Protein AF-S5SV07-F1 (afdb_monomer)

Solvent-accessible surface area (backbone atoms only — not comparable to full-atom values): 17316 Å² total; per-residue (Å²): 136,90,88,87,80,86,90,76,84,82,80,82,84,84,76,78,73,68,65,62,58,54,53,52,55,53,53,50,53,55,51,51,54,53,51,52,53,52,53,57,56,61,70,66,72,77,79,85,86,83,84,86,77,83,87,83,88,83,89,83,90,78,91,81,84,83,83,83,83,83,86,88,84,88,86,91,85,89,88,81,95,72,82,77,77,80,81,76,79,80,76,82,69,70,68,72,65,90,56,60,40,42,81,42,68,47,54,63,48,45,96,87,71,41,68,32,92,82,35,43,78,80,45,82,68,49,82,39,74,33,46,32,38,54,10,60,22,20,78,35,67,63,30,20,24,40,45,57,63,74,67,34,26,49,38,22,44,54,39,85,90,80,57,39,28,45,28,34,64,47,93,89,48,59,42,29,33,37,32,33,66,62,52,60,71,56,87,56,69,49,52,84,84,49,47,58,41,24,36,32,31,38,77,67,49,51,26,37,45,66,56,52,77,90,73,57,37,36,68,83,61,42,38,75,47,23,46,44,51,103,78,59,54,43,24,34,36,26,50,87,93,50,72,57,60,47,65,90,51,68,55,24,33,33,27,37,33,75,54,41,88,47,53,90,69,77,81,58,43,81,42,49,32,41,34,38,32,26,34,22,83,73,134

Organism: NCBI:txid1224163

pLDDT: mean 76.54, std 20.84, range [34.53, 98.38]

Radius of gyration: 34.58 Å; Cα contacts (8 Å, |Δi|>4): 478; chains: 1; bounding box: 143×69×83 Å

Mean predicted aligned error: 17.42 Å

Sequence (283 aa):
MSPDQSRTSPPASARNRTGLLWSIAAVLAVLIVGLVIAIIALQTSGNSDVTQADDLTETHVAEETVVVTDTTAADPTEPGESTPPAATTSTTQGETRDDATEVRRISPVTDDWLPRDGWTVTNTTEMMQGDCYPSPVALDDGIYRCGPSAMSANACFHNPDSGVFYCPFNPFTPEFRAYYFAGEITHTPVIDDPMPWGLELDDARQCTARQGGAWGWRADDYVGAYSCGGGSDEVILALPGEPVVDDSDDKWAVLMGEMGQGEDFPAPQPVGVAVAYYAGWQD

Secondary structure (DSSP, 8-state):
-------PPPPP---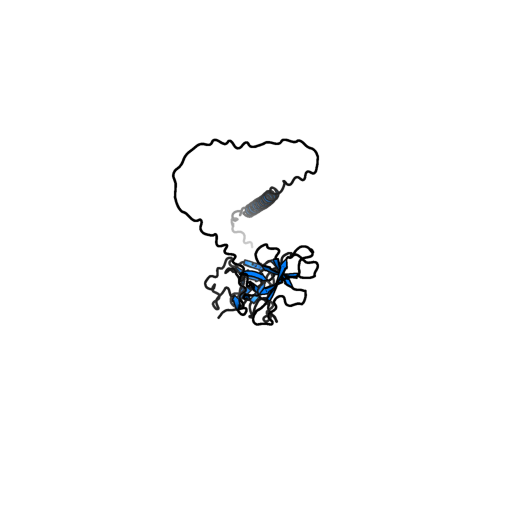-SHHHHHHHHHHHHHHHHHHHHHHHHHHHTT------------------------------------PPPP------------SPPEEEEE-SB-TTSPBPTT-EEEEEEEEEE--EEE-TTBSSTTEEEESSGGG----EEE-TTT--EEEES-TTS-EEEEEEEES-B------SSPPPSEEEETT--EEEE--SS---B-TT--EEEEEESTT-SEEEEE-TTS-SEE-SSSS-EEEEEE-BBS---PPPEEEEEEEEEEE----

Nearest PDB structures (foldseek):
  5zcj-assembly1_A  TM=3.169E-01  e=5.406E+00  Homo sapiens

Foldseek 3Di:
DDDDDDDDDDDDDPPDPPVVVVVVVVVVVVVVVVVVVVVVVVVVVPDDDDDDDDDDDDDDDDDDDDDDDDDDDDDDDDDDDDDDPPPPPPPPPQDQDPAFAAEAADDQAAPVRHGDPPADAPEEEDEAEWEWDAQLQAPFFQFTQIDDLQVQQSTWRADPVVQWTWGDNARPHRYTYIYHYPYHHPRDTHDPPRAFQWFQFSSRFIWGFDGDDDFAAEQVQWDFGIDGDDDFQKGFTDHVPDDQWQPVDSWIWTFIDGGHHHDHTPGTDITTTRYGYGHYHDD

Structure (mmCIF, N/CA/C/O backbone):
data_AF-S5SV07-F1
#
_entry.id   AF-S5SV07-F1
#
loop_
_atom_site.group_PDB
_atom_site.id
_atom_site.type_symbol
_atom_site.label_atom_id
_atom_site.label_alt_id
_atom_site.label_comp_id
_atom_site.label_asym_id
_atom_site.label_entity_id
_atom_site.label_seq_id
_atom_site.pdbx_PDB_ins_code
_atom_site.Cartn_x
_atom_site.Cartn_y
_atom_site.Cartn_z
_atom_site.occupancy
_atom_site.B_iso_or_equiv
_atom_site.auth_seq_id
_atom_site.auth_comp_id
_atom_site.auth_asym_id
_atom_site.auth_atom_id
_atom_site.pdbx_PDB_model_num
ATOM 1 N N . MET A 1 1 ? 76.167 20.575 -60.944 1.00 40.50 1 MET A N 1
ATOM 2 C CA . MET A 1 1 ? 75.763 21.841 -60.300 1.00 40.50 1 MET A CA 1
ATOM 3 C C . MET A 1 1 ? 74.374 22.201 -60.803 1.00 40.50 1 MET A C 1
ATOM 5 O O . MET A 1 1 ? 74.200 22.253 -62.010 1.00 40.50 1 MET A O 1
ATOM 9 N N . SER A 1 2 ? 73.442 22.378 -59.863 1.00 46.69 2 SER A N 1
ATOM 10 C CA . SER A 1 2 ? 72.061 22.881 -59.997 1.00 46.69 2 SER A CA 1
ATOM 11 C C . SER A 1 2 ? 71.027 22.062 -60.792 1.00 46.69 2 SER A C 1
ATOM 13 O O . SER A 1 2 ? 71.006 22.118 -62.019 1.00 46.69 2 SER A O 1
ATOM 15 N N . PRO A 1 3 ? 70.103 21.378 -60.089 1.00 56.25 3 PRO A N 1
ATOM 16 C CA . PRO A 1 3 ? 68.775 21.015 -60.580 1.00 56.25 3 PRO A CA 1
ATOM 17 C C . PRO A 1 3 ? 67.726 22.036 -60.087 1.00 56.25 3 PRO A C 1
ATOM 19 O O . PRO A 1 3 ? 67.744 22.372 -58.910 1.00 56.25 3 PRO A O 1
ATOM 22 N N . ASP A 1 4 ? 66.841 22.543 -60.955 1.00 42.66 4 ASP A N 1
ATOM 23 C CA . ASP A 1 4 ? 65.619 23.290 -60.567 1.00 42.66 4 ASP A CA 1
ATOM 24 C C . ASP A 1 4 ? 64.844 23.757 -61.816 1.00 42.66 4 ASP A C 1
ATOM 26 O O . ASP A 1 4 ? 65.474 24.107 -62.808 1.00 42.66 4 ASP A O 1
ATOM 30 N N . GLN A 1 5 ? 63.516 23.848 -61.925 1.00 50.62 5 GLN A N 1
ATOM 31 C CA . GLN A 1 5 ? 62.344 23.497 -61.114 1.00 50.62 5 GLN A CA 1
ATOM 32 C C . GLN A 1 5 ? 61.258 23.098 -62.131 1.00 50.62 5 GLN A C 1
ATOM 34 O O . GLN A 1 5 ? 61.013 23.812 -63.110 1.00 50.62 5 GLN A O 1
ATOM 39 N N . SER A 1 6 ? 60.549 22.006 -61.875 1.00 49.91 6 SER A N 1
ATOM 40 C CA . SER A 1 6 ? 59.254 21.689 -62.478 1.00 49.91 6 SER A CA 1
ATOM 41 C C . SER A 1 6 ? 58.190 22.697 -62.026 1.00 49.91 6 SER A C 1
ATOM 43 O O . SER A 1 6 ? 58.003 22.913 -60.831 1.00 49.91 6 SER A O 1
ATOM 45 N N . ARG A 1 7 ? 57.464 23.300 -62.977 1.00 50.56 7 ARG A N 1
ATOM 46 C CA . ARG A 1 7 ? 56.287 24.139 -62.699 1.00 50.56 7 ARG A CA 1
ATOM 47 C C . ARG A 1 7 ? 55.119 23.268 -62.237 1.00 50.56 7 ARG A C 1
ATOM 49 O O . ARG A 1 7 ? 54.523 22.563 -63.048 1.00 50.56 7 ARG A O 1
ATOM 56 N N . THR A 1 8 ? 54.763 23.379 -60.965 1.00 52.25 8 THR A N 1
ATOM 57 C CA . THR A 1 8 ? 53.522 22.838 -60.400 1.00 52.25 8 THR A CA 1
ATOM 58 C C . THR A 1 8 ? 52.520 23.983 -60.247 1.00 52.25 8 THR A C 1
ATOM 60 O O . THR A 1 8 ? 52.817 24.989 -59.604 1.00 52.25 8 THR A O 1
ATOM 63 N N . SER A 1 9 ? 51.342 23.857 -60.858 1.00 54.03 9 SER A N 1
ATOM 64 C CA . SER A 1 9 ? 50.226 24.790 -60.657 1.00 54.03 9 SER A CA 1
ATOM 65 C C . SER A 1 9 ? 49.674 24.690 -59.225 1.00 54.03 9 SER A C 1
ATOM 67 O O . SER A 1 9 ? 49.623 23.585 -58.682 1.00 54.03 9 SER A O 1
ATOM 69 N N . PRO A 1 10 ? 49.218 25.799 -58.611 1.00 55.94 10 PRO A N 1
ATOM 70 C CA . PRO A 1 10 ? 48.585 25.769 -57.296 1.00 55.94 10 PRO A CA 1
ATOM 71 C C . PRO A 1 10 ? 47.141 25.231 -57.365 1.00 55.94 10 PRO A C 1
ATOM 73 O O . PRO A 1 10 ? 46.452 25.447 -58.368 1.00 55.94 10 PRO A O 1
ATOM 76 N N . PRO A 1 11 ? 46.649 24.562 -56.305 1.00 52.69 11 PRO A N 1
ATOM 77 C CA . PRO A 1 11 ? 45.268 24.107 -56.224 1.00 52.69 11 PRO A CA 1
ATOM 78 C C . PRO A 1 11 ? 44.301 25.262 -55.932 1.00 52.69 11 PRO A C 1
ATOM 80 O O . PRO A 1 11 ? 44.646 26.276 -55.321 1.00 52.69 11 PRO A O 1
ATOM 83 N N . ALA A 1 12 ? 43.061 25.075 -56.383 1.00 52.59 12 ALA A N 1
ATOM 84 C CA . ALA A 1 12 ? 41.956 26.003 -56.217 1.00 52.59 12 ALA A CA 1
ATOM 85 C C . ALA A 1 12 ? 41.672 26.324 -54.739 1.00 52.59 12 ALA A C 1
ATOM 87 O O . ALA A 1 12 ? 41.600 25.449 -53.878 1.00 52.59 12 ALA A O 1
ATOM 88 N N . SER A 1 13 ? 41.468 27.616 -54.488 1.00 51.34 13 SER A N 1
ATOM 89 C CA . SER A 1 13 ? 41.023 28.215 -53.232 1.00 51.34 13 SER A CA 1
ATOM 90 C C . SER A 1 13 ? 39.762 27.530 -52.681 1.00 51.34 13 SER A C 1
ATOM 92 O O . SER A 1 13 ? 38.669 27.671 -53.230 1.00 51.34 13 SER A O 1
ATOM 94 N N . ALA A 1 14 ? 39.906 26.822 -51.558 1.00 52.53 14 ALA A N 1
ATOM 95 C CA . ALA A 1 14 ? 38.794 26.390 -50.721 1.00 52.53 14 ALA A CA 1
ATOM 96 C C . ALA A 1 14 ? 38.233 27.607 -49.964 1.00 52.53 14 ALA A C 1
ATOM 98 O O . ALA A 1 14 ? 38.727 27.991 -48.904 1.00 52.53 14 ALA A O 1
ATOM 99 N N . ARG A 1 15 ? 37.208 28.255 -50.528 1.00 52.62 15 ARG A N 1
ATOM 100 C CA . ARG A 1 15 ? 36.446 29.307 -49.839 1.00 52.62 15 ARG A CA 1
ATOM 101 C C . ARG A 1 15 ? 35.550 28.701 -48.752 1.00 52.62 15 ARG A C 1
ATOM 103 O O . ARG A 1 15 ? 34.623 27.957 -49.053 1.00 52.62 15 ARG A O 1
ATOM 110 N N . ASN A 1 16 ? 35.850 29.068 -47.504 1.00 56.25 16 ASN A N 1
ATOM 111 C CA . ASN A 1 16 ? 34.962 29.252 -46.347 1.00 56.25 16 ASN A CA 1
ATOM 112 C C . ASN A 1 16 ? 33.598 28.530 -46.366 1.00 56.25 16 ASN A C 1
ATOM 114 O O . ASN A 1 16 ? 32.585 29.109 -46.750 1.00 56.25 16 ASN A O 1
ATOM 118 N N . ARG A 1 17 ? 33.548 27.312 -45.807 1.00 54.44 17 ARG A N 1
ATOM 119 C CA . ARG A 1 17 ? 32.302 26.674 -45.320 1.00 54.44 17 ARG A CA 1
ATOM 120 C C . ARG A 1 17 ? 32.045 26.888 -43.821 1.00 54.44 17 ARG A C 1
ATOM 122 O O . ARG A 1 17 ? 30.972 26.561 -43.331 1.00 54.44 17 ARG A O 1
ATOM 129 N N . THR A 1 18 ? 32.995 27.470 -43.094 1.00 50.91 18 THR A N 1
ATOM 130 C CA . THR A 1 18 ? 32.917 27.685 -41.639 1.00 50.91 18 THR A CA 1
ATOM 131 C C . THR A 1 18 ? 32.031 28.866 -41.236 1.00 50.91 18 THR A C 1
ATOM 133 O O . THR A 1 18 ? 31.456 28.834 -40.156 1.00 50.91 18 THR A O 1
ATOM 136 N N . GLY A 1 19 ? 31.843 29.872 -42.097 1.00 49.06 19 GLY A N 1
ATOM 137 C CA . GLY A 1 19 ? 30.999 31.035 -41.781 1.00 49.06 19 GLY A CA 1
ATOM 138 C C . GLY A 1 19 ? 29.493 30.742 -41.769 1.00 49.06 19 GLY A C 1
ATOM 139 O O . GLY A 1 19 ? 28.770 31.298 -40.953 1.00 49.06 19 GLY A O 1
ATOM 140 N N . LEU A 1 20 ? 29.020 29.833 -42.629 1.00 52.94 20 LEU A N 1
ATOM 141 C CA . LEU A 1 20 ? 27.587 29.553 -42.787 1.00 52.94 20 LEU A CA 1
ATOM 142 C C . LEU A 1 20 ? 27.003 28.763 -41.601 1.00 52.94 20 LEU A C 1
ATOM 144 O O . LEU A 1 20 ? 25.862 28.987 -41.211 1.00 52.94 20 LEU A O 1
ATOM 148 N N . LEU A 1 21 ? 27.797 27.873 -40.996 1.00 55.47 21 LEU A N 1
ATOM 149 C CA . LEU A 1 21 ? 27.367 27.057 -39.855 1.00 55.47 21 LEU A CA 1
ATOM 150 C C . LEU A 1 21 ? 27.231 27.881 -38.564 1.00 55.47 21 LEU A C 1
ATOM 152 O O . LEU A 1 21 ? 26.303 27.653 -37.792 1.00 55.47 21 LEU A O 1
ATOM 156 N N . TRP A 1 22 ? 28.085 28.890 -38.368 1.00 53.44 22 TRP A N 1
ATOM 157 C CA . TRP A 1 22 ? 27.967 29.814 -37.234 1.00 53.44 22 TRP A CA 1
ATOM 158 C C . TRP A 1 22 ? 26.731 30.715 -37.337 1.00 53.44 22 TRP A C 1
ATOM 160 O O . TRP A 1 22 ? 26.075 30.974 -36.330 1.00 53.44 22 TRP A O 1
ATOM 170 N N . SER A 1 23 ? 26.360 31.143 -38.547 1.00 58.91 23 SER A N 1
ATOM 171 C CA . SER A 1 23 ? 25.148 31.944 -38.755 1.00 58.91 23 SER A CA 1
ATOM 172 C C . SER A 1 23 ? 23.865 31.157 -38.468 1.00 58.91 23 SER A C 1
ATOM 174 O O . SER A 1 23 ? 22.942 31.705 -37.875 1.00 58.91 23 SER A O 1
ATOM 176 N N . ILE A 1 24 ? 23.812 29.867 -38.823 1.00 67.56 24 ILE A N 1
ATOM 177 C CA . ILE A 1 24 ? 22.646 29.009 -38.545 1.00 67.56 24 ILE A CA 1
ATOM 178 C C . ILE A 1 24 ? 22.505 28.749 -37.037 1.00 67.56 24 ILE A C 1
ATOM 180 O O . ILE A 1 24 ? 21.401 28.847 -36.502 1.00 67.56 24 ILE A O 1
ATOM 184 N N . ALA A 1 25 ? 23.614 28.491 -36.336 1.00 68.50 25 ALA A N 1
ATOM 185 C CA . ALA A 1 25 ? 23.604 28.293 -34.886 1.00 68.50 25 ALA A CA 1
ATOM 186 C C . ALA A 1 25 ? 23.139 29.551 -34.124 1.00 68.50 25 ALA A C 1
ATOM 188 O O . ALA A 1 25 ? 22.347 29.446 -33.188 1.00 68.50 25 ALA A O 1
ATOM 189 N N . ALA A 1 26 ? 23.565 30.743 -34.556 1.00 71.88 26 ALA A N 1
ATOM 190 C CA . ALA A 1 26 ? 23.141 32.002 -33.944 1.00 71.88 26 ALA A CA 1
ATOM 191 C C . ALA A 1 26 ? 21.640 32.284 -34.150 1.00 71.88 26 ALA A C 1
ATOM 193 O O . ALA A 1 26 ? 20.962 32.714 -33.219 1.00 71.88 26 ALA A O 1
ATOM 194 N N . VAL A 1 27 ? 21.099 31.998 -35.341 1.00 76.44 27 VAL A N 1
ATOM 195 C CA . VAL A 1 27 ? 19.663 32.174 -35.627 1.00 76.44 27 VAL A CA 1
ATOM 196 C C . VAL A 1 27 ? 18.808 31.193 -34.819 1.00 76.44 27 VAL A C 1
ATOM 198 O O . VAL A 1 27 ? 17.789 31.595 -34.259 1.00 76.44 27 VAL A O 1
ATOM 201 N N . LEU A 1 28 ? 19.237 29.932 -34.689 1.00 77.69 28 LEU A N 1
ATOM 202 C CA . LEU A 1 28 ? 18.541 28.938 -33.864 1.00 77.69 28 LEU A CA 1
ATOM 203 C C . LEU A 1 28 ? 18.529 29.320 -32.379 1.00 77.69 28 LEU A C 1
ATOM 205 O O . LEU A 1 28 ? 17.488 29.208 -31.739 1.00 77.69 28 LEU A O 1
ATOM 209 N N . ALA A 1 29 ? 19.640 29.831 -31.840 1.00 80.69 29 ALA A N 1
ATOM 210 C CA . ALA A 1 29 ? 19.696 30.273 -30.447 1.00 80.69 29 ALA A CA 1
ATOM 211 C C . ALA A 1 29 ? 18.716 31.428 -30.161 1.00 80.69 29 ALA A C 1
ATOM 213 O O . ALA A 1 29 ? 18.009 31.399 -29.156 1.00 80.69 29 ALA A O 1
ATOM 214 N N . VAL A 1 30 ? 18.612 32.411 -31.065 1.00 83.19 30 VAL A N 1
ATOM 215 C CA . VAL A 1 30 ? 17.668 33.535 -30.918 1.00 83.19 30 VAL A CA 1
ATOM 216 C C . VAL A 1 30 ? 16.212 33.066 -31.015 1.00 83.19 30 VAL A C 1
ATOM 218 O O . VAL A 1 30 ? 15.373 33.530 -30.243 1.00 83.19 30 VAL A O 1
ATOM 221 N N . LEU A 1 31 ? 15.907 32.117 -31.907 1.00 81.56 31 LEU A N 1
ATOM 222 C CA . LEU A 1 31 ? 14.563 31.540 -32.023 1.00 81.56 31 LEU A CA 1
ATOM 223 C C . LEU A 1 31 ? 14.159 30.754 -30.770 1.00 81.56 31 LEU A C 1
ATOM 225 O O . LEU A 1 31 ? 13.030 30.900 -30.309 1.00 81.56 31 LEU A O 1
ATOM 229 N N . ILE A 1 32 ? 15.074 29.972 -30.190 1.00 83.38 32 ILE A N 1
ATOM 230 C CA . ILE A 1 32 ? 14.814 29.213 -28.958 1.00 83.38 32 ILE A CA 1
ATOM 231 C C . ILE A 1 32 ? 14.561 30.166 -27.784 1.00 83.38 32 ILE A C 1
ATOM 233 O O . ILE A 1 32 ? 13.583 29.994 -27.062 1.00 83.38 32 ILE A O 1
ATOM 237 N N . VAL A 1 33 ? 15.381 31.211 -27.623 1.00 82.88 33 VAL A N 1
ATOM 238 C CA . VAL A 1 33 ? 15.180 32.215 -26.563 1.00 82.88 33 VAL A CA 1
ATOM 239 C C . VAL A 1 33 ? 13.848 32.952 -26.743 1.00 82.88 33 VAL A C 1
ATOM 241 O O . VAL A 1 33 ? 13.116 33.132 -25.772 1.00 82.88 33 VAL A O 1
ATOM 244 N N . GLY A 1 34 ? 13.483 33.318 -27.976 1.00 80.62 34 GLY A N 1
ATOM 245 C CA . GLY A 1 34 ? 12.185 33.933 -28.268 1.00 80.62 34 GLY A CA 1
ATOM 246 C C . GLY A 1 34 ? 10.997 33.022 -27.937 1.00 80.62 34 GLY A C 1
ATOM 247 O O . GLY A 1 34 ? 10.012 33.486 -27.363 1.00 80.62 34 GLY A O 1
ATOM 248 N N . LEU A 1 35 ? 11.104 31.723 -28.236 1.00 82.25 35 LEU A N 1
ATOM 249 C CA . LEU A 1 35 ? 10.061 30.739 -27.939 1.00 82.25 35 LEU A CA 1
ATOM 250 C C . LEU A 1 35 ? 9.876 30.546 -26.425 1.00 82.25 35 LEU A C 1
ATOM 252 O O . LEU A 1 35 ? 8.747 30.518 -25.942 1.00 82.25 35 LEU A O 1
ATOM 256 N N . VAL A 1 36 ? 10.975 30.474 -25.668 1.00 82.19 36 VAL A N 1
ATOM 257 C CA . VAL A 1 36 ? 10.937 30.348 -24.201 1.00 82.19 36 VAL A CA 1
ATOM 258 C C . VAL A 1 36 ? 10.289 31.580 -23.561 1.00 82.19 36 VAL A C 1
ATOM 260 O O . VAL A 1 36 ? 9.436 31.432 -22.689 1.00 82.19 36 VAL A O 1
ATOM 263 N N . ILE A 1 37 ? 10.617 32.791 -24.027 1.00 74.88 37 ILE A N 1
ATOM 264 C CA . ILE A 1 37 ? 10.001 34.033 -23.523 1.00 74.88 37 ILE A CA 1
ATOM 265 C C . ILE A 1 37 ? 8.492 34.064 -23.818 1.00 74.88 37 ILE A C 1
ATOM 267 O O . ILE A 1 37 ? 7.710 34.452 -22.951 1.00 74.88 37 ILE A O 1
ATOM 271 N N . ALA A 1 38 ? 8.064 33.618 -25.004 1.00 73.06 38 ALA A N 1
ATOM 272 C CA . ALA A 1 38 ? 6.645 33.558 -25.357 1.00 73.06 38 ALA A CA 1
ATOM 273 C C . ALA A 1 38 ? 5.861 32.554 -24.490 1.00 73.06 38 ALA A C 1
ATOM 275 O O . ALA A 1 38 ? 4.748 32.857 -24.063 1.00 73.06 38 ALA A O 1
ATOM 276 N N . ILE A 1 39 ? 6.446 31.390 -24.181 1.00 73.81 39 ILE A N 1
ATOM 277 C CA . ILE A 1 39 ? 5.825 30.385 -23.301 1.00 73.81 39 ILE A CA 1
ATOM 278 C C . ILE A 1 39 ? 5.671 30.927 -21.872 1.00 73.81 39 ILE A C 1
ATOM 280 O O . ILE A 1 39 ? 4.611 30.762 -21.271 1.00 73.81 39 ILE A O 1
ATOM 284 N N . ILE A 1 40 ? 6.680 31.631 -21.348 1.00 71.19 40 ILE A N 1
ATOM 285 C CA . ILE A 1 40 ? 6.604 32.252 -20.015 1.00 71.19 40 ILE A CA 1
ATOM 286 C C . ILE A 1 40 ? 5.507 33.330 -19.974 1.00 71.19 40 ILE A C 1
ATOM 288 O O . ILE A 1 40 ? 4.748 33.388 -19.010 1.00 71.19 40 ILE A O 1
ATOM 292 N N . ALA A 1 41 ? 5.368 34.145 -21.026 1.00 67.25 41 ALA A N 1
ATOM 293 C CA . ALA A 1 41 ? 4.321 35.168 -21.105 1.00 67.25 41 ALA A CA 1
ATOM 294 C C . ALA A 1 41 ? 2.897 34.581 -21.210 1.00 67.25 41 ALA A C 1
ATOM 296 O O . ALA A 1 41 ? 1.942 35.181 -20.720 1.00 67.25 41 ALA A O 1
ATOM 297 N N . LEU A 1 42 ? 2.741 33.398 -21.813 1.00 65.31 42 LEU A N 1
ATOM 298 C CA . LEU A 1 42 ? 1.454 32.699 -21.876 1.00 65.31 42 LEU A CA 1
ATOM 299 C C . LEU A 1 42 ? 1.015 32.178 -20.499 1.00 65.31 42 LEU A C 1
ATOM 301 O O . LEU A 1 42 ? -0.171 32.241 -20.186 1.00 65.31 42 LEU A O 1
ATOM 305 N N . GLN A 1 43 ? 1.949 31.737 -19.649 1.00 64.50 43 GLN A N 1
ATOM 306 C CA . GLN A 1 43 ? 1.622 31.226 -18.311 1.00 64.50 43 GLN A CA 1
ATOM 307 C C . GLN A 1 43 ? 1.306 32.319 -17.278 1.00 64.50 43 GLN A C 1
ATOM 309 O O . GLN A 1 43 ? 0.633 32.041 -16.290 1.00 64.50 43 GLN A O 1
ATOM 314 N N . THR A 1 44 ? 1.730 33.566 -17.499 1.00 53.31 44 THR A N 1
ATOM 315 C CA . THR A 1 44 ? 1.491 34.678 -16.558 1.00 53.31 44 THR A CA 1
ATOM 316 C C . THR A 1 44 ? 0.211 35.471 -16.826 1.00 53.31 44 THR A C 1
ATOM 318 O O . THR A 1 44 ? -0.198 36.260 -15.980 1.00 53.31 44 THR A O 1
ATOM 321 N N . SER A 1 45 ? -0.463 35.249 -17.960 1.00 55.09 45 SER A N 1
ATOM 322 C CA . SER A 1 45 ? -1.695 35.974 -18.325 1.00 55.09 45 SER A CA 1
ATOM 323 C C . SER A 1 45 ? -2.994 35.379 -17.756 1.00 55.09 45 SER A C 1
ATOM 325 O O . SER A 1 45 ? -4.060 35.960 -17.936 1.00 55.09 45 SER A O 1
ATOM 327 N N . GLY A 1 46 ? -2.923 34.240 -17.057 1.00 48.91 46 GLY A N 1
ATOM 328 C CA . GLY A 1 46 ? -4.102 33.493 -16.607 1.00 48.91 46 GLY A CA 1
ATOM 329 C C . GLY A 1 46 ? -4.595 33.766 -15.183 1.00 48.91 46 GLY A C 1
ATOM 330 O O . GLY A 1 46 ? -5.563 33.132 -14.784 1.00 48.91 46 GLY A O 1
ATOM 331 N N . ASN A 1 47 ? -3.960 34.644 -14.394 1.00 51.53 47 ASN A N 1
ATOM 332 C CA . ASN A 1 47 ? -4.313 34.764 -12.973 1.00 51.53 47 ASN A CA 1
ATOM 333 C C . ASN A 1 47 ? -4.245 36.200 -12.436 1.00 51.53 47 ASN A C 1
ATOM 335 O O . ASN A 1 47 ? -3.373 36.555 -11.643 1.00 51.53 47 ASN A O 1
ATOM 339 N N . SER A 1 48 ? -5.170 37.050 -12.875 1.00 46.38 48 SER A N 1
ATOM 340 C CA . SER A 1 48 ? -5.442 38.340 -12.233 1.00 46.38 48 SER A CA 1
ATOM 341 C C . SER A 1 48 ? -6.904 38.720 -12.437 1.00 46.38 48 SER A C 1
ATOM 343 O O . SER A 1 48 ? -7.215 39.430 -13.379 1.00 46.38 48 SER A O 1
ATOM 345 N N . ASP A 1 49 ? -7.785 38.219 -11.572 1.00 43.38 49 ASP A N 1
ATOM 346 C CA . ASP A 1 49 ? -8.972 38.962 -11.128 1.00 43.38 49 ASP A CA 1
ATOM 347 C C . ASP A 1 49 ? -9.572 38.290 -9.883 1.00 43.38 49 ASP A C 1
ATOM 349 O O . ASP A 1 49 ? -10.516 37.509 -9.940 1.00 43.38 49 ASP A O 1
ATOM 353 N N . VAL A 1 50 ? -8.988 38.597 -8.724 1.00 41.38 50 VAL A N 1
ATOM 354 C CA . VAL A 1 50 ? -9.725 38.615 -7.455 1.00 41.38 50 VAL A CA 1
ATOM 355 C C . VAL A 1 50 ? -9.430 39.969 -6.831 1.00 41.38 50 VAL A C 1
ATOM 357 O O . VAL A 1 50 ? -8.443 40.159 -6.123 1.00 41.38 50 VAL A O 1
ATOM 360 N N . THR A 1 51 ? -10.253 40.951 -7.183 1.00 37.66 51 THR A N 1
ATOM 361 C CA . THR A 1 51 ? -10.286 42.240 -6.503 1.00 37.66 51 THR A CA 1
ATOM 362 C C . THR A 1 51 ? -11.063 42.069 -5.204 1.00 37.66 51 THR A C 1
ATOM 364 O O . THR A 1 51 ? -12.267 41.831 -5.191 1.00 37.66 51 THR A O 1
ATOM 367 N N . GLN A 1 52 ? -10.329 42.184 -4.105 1.00 45.00 52 GLN A N 1
ATOM 368 C CA . GLN A 1 52 ? -10.842 42.494 -2.782 1.00 45.00 52 GLN A CA 1
ATOM 369 C C . GLN A 1 52 ? -11.395 43.927 -2.798 1.00 45.00 52 GLN A C 1
ATOM 371 O O . GLN A 1 52 ? -10.681 44.860 -3.168 1.00 45.00 52 GLN A O 1
ATOM 376 N N . ALA A 1 53 ? -12.650 44.097 -2.390 1.00 41.28 53 ALA A N 1
ATOM 377 C CA . ALA A 1 53 ? -13.199 45.381 -1.980 1.00 41.28 53 ALA A CA 1
ATOM 378 C C . ALA A 1 53 ? -14.072 45.158 -0.741 1.00 41.28 53 ALA A C 1
ATOM 380 O O . ALA A 1 53 ? -15.136 44.544 -0.810 1.00 41.28 53 ALA A O 1
ATOM 381 N N . ASP A 1 54 ? -13.546 45.630 0.384 1.00 44.84 54 ASP A N 1
ATOM 382 C CA . ASP A 1 54 ? -14.258 45.873 1.629 1.00 44.84 54 ASP A CA 1
ATOM 383 C C . ASP A 1 54 ? -15.299 46.998 1.468 1.00 44.84 54 ASP A C 1
ATOM 385 O O . ASP A 1 54 ? -15.057 47.984 0.774 1.00 44.84 54 ASP A O 1
ATOM 389 N N . ASP A 1 55 ? -16.399 46.827 2.208 1.00 36.84 55 ASP A N 1
ATOM 390 C CA . ASP A 1 55 ? -17.122 47.843 2.991 1.00 36.84 55 ASP A CA 1
ATOM 391 C C . ASP A 1 55 ? -17.871 48.994 2.272 1.00 36.84 55 ASP A C 1
ATOM 393 O O . ASP A 1 55 ? -17.274 49.880 1.663 1.00 36.84 55 ASP A O 1
ATOM 397 N N . LEU A 1 56 ? -19.211 49.022 2.420 1.00 42.81 56 LEU A N 1
ATOM 398 C CA . LEU A 1 56 ? -19.958 50.048 3.185 1.00 42.81 56 LEU A CA 1
ATOM 399 C C . LEU A 1 56 ? -21.485 50.056 2.891 1.00 42.81 56 LEU A C 1
ATOM 401 O O . LEU A 1 56 ? -21.926 50.303 1.775 1.00 42.81 56 LEU A O 1
ATOM 405 N N . THR A 1 57 ? -22.262 49.879 3.971 1.00 36.94 57 THR A N 1
ATOM 406 C CA . THR A 1 57 ? -23.541 50.535 4.370 1.00 36.94 57 THR A CA 1
ATOM 407 C C . THR A 1 57 ? -24.785 50.691 3.460 1.00 36.94 57 THR A C 1
ATOM 409 O O . THR A 1 57 ? -24.757 51.275 2.386 1.00 36.94 57 THR A O 1
ATOM 412 N N . GLU A 1 58 ? -25.917 50.374 4.113 1.00 36.91 58 GLU A N 1
ATOM 413 C CA . GLU A 1 58 ? -27.259 51.003 4.090 1.00 36.91 58 GLU A CA 1
ATOM 414 C C . GLU A 1 58 ? -28.271 50.735 2.952 1.00 36.91 58 GLU A C 1
ATOM 416 O O . GLU A 1 58 ? -28.257 51.334 1.885 1.00 36.91 58 GLU A O 1
ATOM 421 N N . THR A 1 59 ? -29.260 49.907 3.326 1.00 43.91 59 THR A N 1
ATOM 422 C CA . THR A 1 59 ? -30.721 50.134 3.279 1.00 43.91 59 THR A CA 1
ATOM 423 C C . THR A 1 59 ? -31.345 50.658 1.979 1.00 43.91 59 THR A C 1
ATOM 425 O O . THR A 1 59 ? -31.195 51.829 1.660 1.00 43.91 59 THR A O 1
ATOM 428 N N . HIS A 1 60 ? -32.225 49.861 1.354 1.00 41.66 60 HIS A N 1
ATOM 429 C CA . HIS A 1 60 ? -33.626 50.241 1.089 1.00 41.66 60 HIS A CA 1
ATOM 430 C C . HIS A 1 60 ? -34.499 49.009 0.791 1.00 41.66 60 HIS A C 1
ATOM 432 O O . HIS A 1 60 ? -34.118 48.088 0.076 1.00 41.66 60 HIS A O 1
ATOM 438 N N . VAL A 1 61 ? -35.683 49.037 1.397 1.00 44.50 61 VAL A N 1
ATOM 439 C CA . VAL A 1 61 ? -36.813 48.112 1.279 1.00 44.50 61 VAL A CA 1
ATOM 440 C C . VAL A 1 61 ? -37.369 48.099 -0.149 1.00 44.50 61 VAL A C 1
ATOM 442 O O . VAL A 1 61 ? -37.599 49.168 -0.707 1.00 44.50 61 VAL A O 1
ATOM 445 N N . ALA A 1 62 ? -37.694 46.916 -0.676 1.00 39.53 62 ALA A N 1
ATOM 446 C CA . ALA A 1 62 ? -38.820 46.730 -1.591 1.00 39.53 62 ALA A CA 1
ATOM 447 C C . ALA A 1 62 ? -39.293 45.268 -1.557 1.00 39.53 62 ALA A C 1
ATOM 449 O O . ALA A 1 62 ? -38.633 44.348 -2.030 1.00 39.53 62 ALA A O 1
ATOM 450 N N . GLU A 1 63 ? -40.447 45.099 -0.928 1.00 48.31 63 GLU A N 1
ATOM 451 C CA . GLU A 1 63 ? -41.352 43.965 -1.011 1.00 48.31 63 GLU A CA 1
ATOM 452 C C . GLU A 1 63 ? -41.883 43.866 -2.452 1.00 48.31 63 GLU A C 1
ATOM 454 O O . GLU A 1 63 ? -42.431 44.846 -2.957 1.00 48.31 63 GLU A O 1
ATOM 459 N N . GLU A 1 64 ? -41.750 42.716 -3.122 1.00 42.84 64 GLU A N 1
ATOM 460 C CA . GLU A 1 64 ? -42.556 42.437 -4.314 1.00 42.84 64 GLU A CA 1
ATOM 461 C C . GLU A 1 64 ? -43.184 41.044 -4.233 1.00 42.84 64 GLU A C 1
ATOM 463 O O . GLU A 1 64 ? -42.546 39.991 -4.259 1.00 42.84 64 GLU A O 1
ATOM 468 N N . THR A 1 65 ? -44.493 41.113 -4.061 1.00 39.88 65 THR A N 1
ATOM 469 C CA . THR A 1 65 ? -45.504 40.075 -4.016 1.00 39.88 65 THR A CA 1
ATOM 470 C C . THR A 1 65 ? -45.691 39.497 -5.418 1.00 39.88 65 THR A C 1
ATOM 472 O O . THR A 1 65 ? -46.115 40.211 -6.323 1.00 39.88 65 THR A O 1
ATOM 475 N N . VAL A 1 66 ? -45.463 38.194 -5.613 1.00 39.16 66 VAL A N 1
ATOM 476 C CA . VAL A 1 66 ? -45.931 37.517 -6.834 1.00 39.16 66 VAL A CA 1
ATOM 477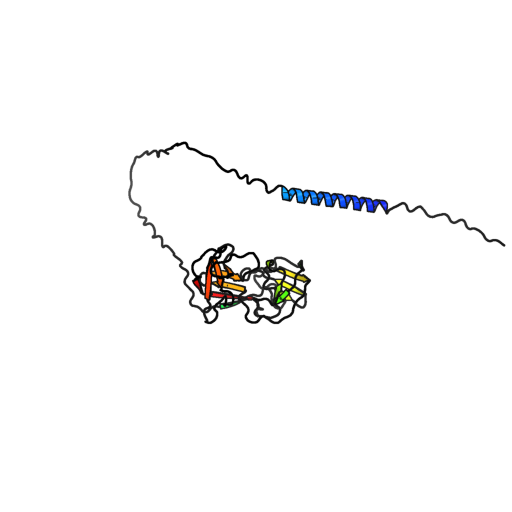 C C . VAL A 1 66 ? -47.315 36.934 -6.579 1.00 39.16 66 VAL A C 1
ATOM 479 O O . VAL A 1 66 ? -47.505 35.966 -5.844 1.00 39.16 66 VAL A O 1
ATOM 482 N N . VAL A 1 67 ? -48.283 37.598 -7.201 1.00 35.41 67 VAL A N 1
ATOM 483 C CA . VAL A 1 67 ? -49.706 37.277 -7.262 1.00 35.41 67 VAL A CA 1
ATOM 484 C C . VAL A 1 67 ? -49.908 35.966 -8.030 1.00 35.41 67 VAL A C 1
ATOM 486 O O . VAL A 1 67 ? -49.680 35.904 -9.237 1.00 35.41 67 VAL A O 1
ATOM 489 N N . VAL A 1 68 ? -50.386 34.926 -7.343 1.00 39.91 68 VAL A N 1
ATOM 490 C CA . VAL A 1 68 ? -50.968 33.737 -7.981 1.00 39.91 68 VAL A CA 1
ATOM 491 C C . VAL A 1 68 ? -52.375 34.109 -8.439 1.00 39.91 68 VAL A C 1
ATOM 493 O O . VAL A 1 68 ? -53.236 34.440 -7.626 1.00 39.91 68 VAL A O 1
ATOM 496 N N . THR A 1 69 ? -52.600 34.104 -9.751 1.00 40.00 69 THR A N 1
ATOM 497 C CA . THR A 1 69 ? -53.930 34.285 -10.339 1.00 40.00 69 THR A CA 1
ATOM 498 C C . THR A 1 69 ? -54.648 32.944 -10.384 1.00 40.00 69 THR A C 1
ATOM 500 O O . THR A 1 69 ? -54.227 32.009 -11.058 1.00 40.00 69 THR A O 1
ATOM 503 N N . ASP A 1 70 ? -55.742 32.876 -9.636 1.00 42.53 70 ASP A N 1
ATOM 504 C CA . ASP A 1 70 ? -56.727 31.805 -9.657 1.00 42.53 70 ASP A CA 1
ATOM 505 C C . ASP A 1 70 ? -57.724 32.061 -10.804 1.00 42.53 70 ASP A C 1
ATOM 507 O O . ASP A 1 70 ? -58.199 33.184 -11.000 1.00 42.53 70 ASP A O 1
ATOM 511 N N . THR A 1 71 ? -58.056 31.033 -11.582 1.00 38.38 71 THR A N 1
ATOM 512 C CA . THR A 1 71 ? -59.298 30.986 -12.365 1.00 38.38 71 THR A CA 1
ATOM 513 C C . THR A 1 71 ? -59.793 29.547 -12.386 1.00 38.38 71 THR A C 1
ATOM 515 O O . THR A 1 71 ? -59.284 28.680 -13.093 1.00 38.38 71 THR A O 1
ATOM 518 N N . THR A 1 72 ? -60.811 29.344 -11.560 1.00 45.59 72 THR A N 1
ATOM 519 C CA . THR A 1 72 ? -61.619 28.143 -11.367 1.00 45.59 72 THR A CA 1
ATOM 520 C C . THR A 1 72 ? -62.775 28.067 -12.376 1.00 45.59 72 THR A C 1
ATOM 522 O O . THR A 1 72 ? -63.383 29.096 -12.672 1.00 45.59 72 THR A O 1
ATOM 525 N N . ALA A 1 73 ? -63.109 26.840 -12.819 1.00 39.88 73 ALA A N 1
ATOM 526 C CA . ALA A 1 73 ? -64.454 26.208 -12.875 1.00 39.88 73 ALA A CA 1
ATOM 527 C C . ALA A 1 73 ? -64.544 25.234 -14.078 1.00 39.88 73 ALA A C 1
ATOM 529 O O . ALA A 1 73 ? -64.445 25.677 -15.217 1.00 39.88 73 ALA A O 1
ATOM 530 N N . ALA A 1 74 ? -64.577 23.903 -13.898 1.00 39.75 74 ALA A N 1
ATOM 531 C CA . ALA A 1 74 ? -65.685 23.017 -13.447 1.00 39.75 74 ALA A CA 1
ATOM 532 C C . ALA A 1 74 ? -66.089 22.124 -14.663 1.00 39.75 74 ALA A C 1
ATOM 534 O O . 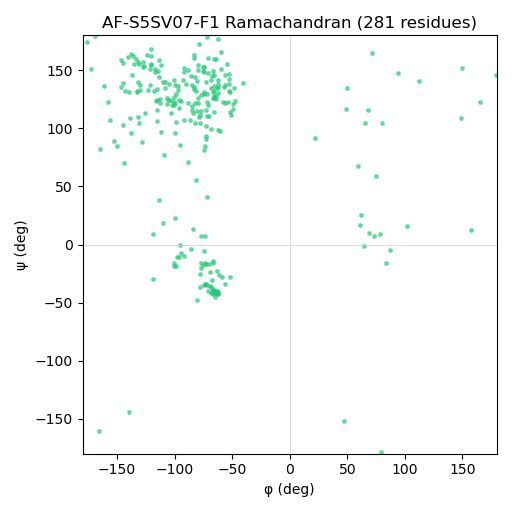ALA A 1 74 ? -66.084 22.628 -15.780 1.00 39.75 74 ALA A O 1
ATOM 535 N N . ASP A 1 75 ? -66.416 20.826 -14.627 1.00 45.78 75 ASP A N 1
ATOM 536 C CA . ASP A 1 75 ? -66.804 19.851 -13.589 1.00 45.78 75 ASP A CA 1
ATOM 537 C C . ASP A 1 75 ? -66.698 18.396 -14.204 1.00 45.78 75 ASP A C 1
ATOM 539 O O . ASP A 1 75 ? -65.998 18.257 -15.211 1.00 45.78 75 ASP A O 1
ATOM 543 N N . PRO A 1 76 ? -67.310 17.289 -13.707 1.00 55.62 76 PRO A N 1
ATOM 544 C CA . PRO A 1 76 ? -66.600 16.114 -13.174 1.00 55.62 76 PRO A CA 1
ATOM 545 C C . PRO A 1 76 ? -66.911 14.776 -13.900 1.00 55.62 76 PRO A C 1
ATOM 547 O O . PRO A 1 76 ? -67.953 14.631 -14.530 1.00 55.62 76 PRO A O 1
ATOM 550 N N . THR A 1 77 ? -66.080 13.732 -13.753 1.00 36.84 77 THR A N 1
ATOM 551 C CA . THR A 1 77 ? -66.511 12.312 -13.873 1.00 36.84 77 THR A CA 1
ATOM 552 C C . THR A 1 77 ? -65.525 11.377 -13.137 1.00 36.84 77 THR A C 1
ATOM 554 O O . THR A 1 77 ? -64.331 11.378 -13.417 1.00 36.84 77 THR A O 1
ATOM 557 N N . GLU A 1 78 ? -66.047 10.609 -12.177 1.00 43.28 78 GLU A N 1
ATOM 558 C CA . GLU A 1 78 ? -65.443 9.523 -11.362 1.00 43.28 78 GLU A CA 1
ATOM 559 C C . GLU A 1 78 ? -65.182 8.223 -12.184 1.00 43.28 78 GLU A C 1
ATOM 561 O O . GLU A 1 78 ? -65.703 8.135 -13.297 1.00 43.28 78 GLU A O 1
ATOM 566 N N . PRO A 1 79 ? -64.618 7.107 -11.653 1.00 45.34 79 PRO A N 1
ATOM 567 C CA . PRO A 1 79 ? -63.476 6.866 -10.754 1.00 45.34 79 PRO A CA 1
ATOM 568 C C . PRO A 1 79 ? -62.368 6.029 -11.450 1.00 45.34 79 PRO A C 1
ATOM 570 O O . PRO A 1 79 ? -62.642 5.153 -12.269 1.00 45.34 79 PRO A O 1
ATOM 573 N N . GLY A 1 80 ? -61.106 6.216 -11.057 1.00 34.53 80 GLY A N 1
ATOM 574 C CA . GLY A 1 80 ? -59.988 5.360 -11.468 1.00 34.53 80 GLY A CA 1
ATOM 575 C C . GLY A 1 80 ? -59.072 5.078 -10.287 1.00 34.53 80 GLY A C 1
ATOM 576 O O . GLY A 1 80 ? -58.224 5.892 -9.941 1.00 34.53 80 GLY A O 1
ATOM 577 N N . GLU A 1 81 ? -59.300 3.938 -9.651 1.00 49.12 81 GLU A N 1
ATOM 578 C CA . GLU A 1 81 ? -58.483 3.332 -8.605 1.00 49.12 81 GLU A CA 1
ATOM 579 C C . GLU A 1 81 ? -57.006 3.277 -9.022 1.00 49.12 81 GLU A C 1
ATOM 581 O O . GLU A 1 81 ? -56.652 2.613 -9.993 1.00 49.12 81 GLU A O 1
ATOM 586 N N . SER A 1 82 ? -56.132 3.981 -8.300 1.00 38.06 82 SER A N 1
ATOM 587 C CA . SER A 1 82 ? -54.694 3.731 -8.374 1.00 38.06 82 SER A CA 1
ATOM 588 C C . SER A 1 82 ? -54.038 4.126 -7.057 1.00 38.06 82 SER A C 1
ATOM 590 O O . SER A 1 82 ? -53.626 5.263 -6.837 1.00 38.06 82 SER A O 1
ATOM 592 N N . THR A 1 83 ? -53.983 3.152 -6.155 1.00 45.62 83 THR A N 1
ATOM 593 C CA . THR A 1 83 ? -53.147 3.145 -4.954 1.00 45.62 83 THR A CA 1
ATOM 594 C C . THR A 1 83 ? -51.712 3.555 -5.314 1.00 45.62 83 THR A C 1
ATOM 596 O O . THR A 1 83 ? -51.100 2.896 -6.158 1.00 45.62 83 THR A O 1
ATOM 599 N N . PRO A 1 84 ? -51.134 4.602 -4.699 1.00 53.44 84 PRO A N 1
ATOM 600 C CA . PRO A 1 84 ? -49.701 4.851 -4.798 1.00 53.44 84 PRO A CA 1
ATOM 601 C C . PRO A 1 84 ? -48.949 3.681 -4.146 1.00 53.44 84 PRO A C 1
ATOM 603 O O . PRO A 1 84 ? -49.273 3.329 -3.007 1.00 53.44 84 PRO A O 1
ATOM 606 N N . PRO A 1 85 ? -47.971 3.047 -4.818 1.00 46.22 85 PRO A N 1
ATOM 607 C CA . PRO A 1 85 ? -47.171 2.021 -4.175 1.00 46.22 85 PRO A CA 1
ATOM 608 C C . PRO A 1 85 ? -46.410 2.665 -3.017 1.00 46.22 85 PRO A C 1
ATOM 610 O O . PRO A 1 85 ? -45.801 3.726 -3.168 1.00 46.22 85 PRO A O 1
ATOM 613 N N . ALA A 1 86 ? -46.492 2.022 -1.853 1.00 45.56 86 ALA A N 1
ATOM 614 C CA . ALA A 1 86 ? -45.706 2.371 -0.687 1.00 45.56 86 ALA A CA 1
ATOM 615 C C . ALA A 1 86 ? -44.240 2.506 -1.108 1.00 45.56 86 ALA A C 1
ATOM 617 O O . ALA A 1 86 ? -43.651 1.570 -1.649 1.00 45.56 86 ALA A O 1
ATOM 618 N N . ALA A 1 87 ? -43.671 3.687 -0.881 1.00 41.34 87 ALA A N 1
ATOM 619 C CA . ALA A 1 87 ? -42.242 3.889 -0.971 1.00 41.34 87 ALA A CA 1
ATOM 620 C C . ALA A 1 87 ? -41.592 2.998 0.094 1.00 41.34 87 ALA A C 1
ATOM 622 O O . ALA A 1 87 ? -41.579 3.327 1.279 1.00 41.34 87 ALA A O 1
ATOM 623 N N . THR A 1 88 ? -41.104 1.832 -0.320 1.00 34.88 88 THR A N 1
ATOM 624 C CA . THR A 1 88 ? -40.134 1.081 0.466 1.00 34.88 88 THR A CA 1
ATOM 625 C C . THR A 1 88 ? -38.853 1.895 0.442 1.00 34.88 88 THR A C 1
ATOM 627 O O . THR A 1 88 ? -38.114 1.903 -0.539 1.00 34.88 88 THR A O 1
ATOM 630 N N . THR A 1 89 ? -38.628 2.636 1.519 1.00 37.34 89 THR A N 1
ATOM 631 C CA . THR A 1 89 ? -37.332 3.210 1.852 1.00 37.34 89 THR A CA 1
ATOM 632 C C . THR A 1 89 ? -36.354 2.050 2.020 1.00 37.34 89 THR A C 1
ATOM 634 O O . THR A 1 89 ? -36.327 1.402 3.064 1.00 37.34 89 THR A O 1
ATOM 637 N N . SER A 1 90 ? -35.584 1.739 0.979 1.00 41.75 90 SER A N 1
ATOM 638 C CA . SER A 1 90 ? -34.415 0.873 1.112 1.00 41.75 90 SER A CA 1
ATOM 639 C C . SER A 1 90 ? -33.320 1.671 1.808 1.00 41.75 90 SER A C 1
ATOM 641 O O . SER A 1 90 ? -32.473 2.289 1.170 1.00 41.75 90 SER A O 1
ATOM 643 N N . THR A 1 91 ? -33.368 1.694 3.136 1.00 39.62 91 THR A N 1
ATOM 644 C CA . THR A 1 91 ? -32.199 2.014 3.948 1.00 39.62 91 THR A CA 1
ATOM 645 C C . THR A 1 91 ? -31.273 0.804 3.863 1.00 39.62 91 THR A C 1
ATOM 647 O O . THR A 1 91 ? -31.405 -0.130 4.648 1.00 39.62 91 THR A O 1
ATOM 650 N N . THR A 1 92 ? -30.359 0.785 2.893 1.00 41.31 92 THR A N 1
ATOM 651 C CA . THR A 1 92 ? -29.199 -0.113 2.956 1.00 41.31 92 THR A CA 1
ATOM 652 C C . THR A 1 92 ? -28.247 0.478 3.988 1.00 41.31 92 THR A C 1
ATOM 654 O O . THR A 1 92 ? -27.343 1.242 3.666 1.00 41.31 92 THR A O 1
ATOM 657 N N . GLN A 1 93 ? -28.529 0.203 5.257 1.00 40.44 93 GLN A N 1
ATOM 658 C CA . GLN A 1 93 ? -27.555 0.340 6.328 1.00 40.44 93 GLN A CA 1
ATOM 659 C C . GLN A 1 93 ? -26.564 -0.811 6.133 1.00 40.44 93 GLN A C 1
ATOM 661 O O . GLN A 1 93 ? -27.000 -1.953 6.012 1.00 40.44 93 GLN A O 1
ATOM 666 N N . GLY A 1 94 ? -25.274 -0.497 5.986 1.00 44.56 94 GLY A N 1
ATOM 667 C CA . GLY A 1 94 ? -24.226 -1.482 5.721 1.00 44.56 94 GLY A CA 1
ATOM 668 C C . GLY A 1 94 ? -24.280 -2.614 6.740 1.00 44.56 94 GLY A C 1
ATOM 669 O O . GLY A 1 94 ? -24.096 -2.387 7.933 1.00 44.56 94 GLY A O 1
ATOM 670 N N . GLU A 1 95 ? -24.599 -3.813 6.266 1.00 48.72 95 GLU A N 1
ATOM 671 C CA . GLU A 1 95 ? -24.535 -5.030 7.063 1.00 48.72 95 GLU A CA 1
ATOM 672 C C . GLU A 1 95 ? -23.048 -5.317 7.288 1.00 48.72 95 GLU A C 1
ATOM 674 O O . GLU A 1 95 ? -22.313 -5.588 6.337 1.00 48.72 95 GLU A O 1
ATOM 679 N N . THR A 1 96 ? -22.585 -5.155 8.528 1.00 56.59 96 THR A N 1
ATOM 680 C CA . THR A 1 96 ? -21.232 -5.541 8.931 1.00 56.59 96 THR A CA 1
ATOM 681 C C . THR A 1 96 ? -21.048 -7.018 8.610 1.00 56.59 96 THR A C 1
ATOM 683 O O . THR A 1 96 ? -21.834 -7.853 9.058 1.00 56.59 96 THR A O 1
ATOM 686 N N . ARG A 1 97 ? -20.049 -7.340 7.785 1.00 64.19 97 ARG A N 1
ATOM 687 C CA . ARG A 1 97 ? -19.736 -8.727 7.446 1.00 64.19 97 ARG A CA 1
ATOM 688 C C . ARG A 1 97 ? -18.953 -9.331 8.606 1.00 64.19 97 ARG A C 1
ATOM 690 O O . ARG A 1 97 ? -17.790 -8.991 8.799 1.00 64.19 97 ARG A O 1
ATOM 697 N N . ASP A 1 98 ? -19.567 -10.252 9.339 1.00 73.44 98 ASP A N 1
ATOM 698 C CA . ASP A 1 98 ? -18.931 -10.959 10.466 1.00 73.44 98 ASP A CA 1
ATOM 699 C C . ASP A 1 98 ? -17.898 -12.021 10.021 1.00 73.44 98 ASP A C 1
ATOM 701 O O . ASP A 1 98 ? -17.383 -12.784 10.838 1.00 73.44 98 ASP A O 1
ATOM 705 N N . ASP A 1 99 ? -17.586 -12.092 8.726 1.00 88.56 99 ASP A N 1
ATOM 706 C CA . ASP A 1 99 ? -16.590 -13.008 8.176 1.00 88.56 99 ASP A CA 1
ATOM 707 C C . ASP A 1 99 ? -15.159 -12.545 8.492 1.00 88.56 99 ASP A C 1
ATOM 709 O O . ASP A 1 99 ? -14.877 -11.343 8.535 1.00 88.56 99 ASP A O 1
ATOM 713 N N . ALA A 1 100 ? -14.247 -13.509 8.655 1.00 96.06 100 ALA A N 1
ATOM 714 C CA . ALA A 1 100 ? -12.816 -13.257 8.820 1.00 96.06 100 ALA A CA 1
ATOM 715 C C . ALA A 1 100 ? -12.262 -12.361 7.698 1.00 96.06 100 ALA A C 1
ATOM 717 O O . ALA A 1 100 ? -12.697 -12.445 6.546 1.00 96.06 100 ALA A O 1
ATOM 718 N N . THR A 1 101 ? -11.280 -11.523 8.029 1.00 98.25 101 THR A N 1
ATOM 719 C CA . THR A 1 101 ? -10.644 -10.626 7.062 1.00 98.25 101 THR A CA 1
ATOM 720 C C . THR A 1 101 ? -9.882 -11.429 6.011 1.00 98.25 101 THR A C 1
ATOM 722 O O . THR A 1 101 ? -9.027 -12.256 6.324 1.00 98.25 101 THR A O 1
ATOM 725 N N . GLU A 1 102 ? -10.171 -11.176 4.735 1.00 97.94 102 GLU A N 1
ATOM 726 C CA . GLU A 1 102 ? -9.462 -11.811 3.627 1.00 97.94 102 GLU A CA 1
ATOM 727 C C . GLU A 1 102 ? -8.139 -11.085 3.349 1.00 97.94 102 GLU A C 1
ATOM 729 O O . GLU A 1 102 ? -8.114 -9.868 3.185 1.00 97.94 102 GLU A O 1
ATOM 734 N N . VAL A 1 103 ? -7.036 -11.822 3.206 1.00 97.44 103 VAL A N 1
ATOM 735 C CA . VAL A 1 103 ? -5.754 -11.256 2.758 1.00 97.44 103 VAL A CA 1
ATOM 736 C C . VAL A 1 103 ? -5.552 -11.548 1.273 1.00 97.44 103 VAL A C 1
ATOM 738 O O . VAL A 1 103 ? -5.503 -12.707 0.860 1.00 97.44 103 VAL A O 1
ATOM 741 N N . ARG A 1 104 ? -5.388 -10.500 0.457 1.00 97.50 104 ARG A N 1
ATOM 742 C CA . ARG A 1 104 ? -5.163 -10.599 -0.993 1.00 97.50 104 ARG A CA 1
ATOM 743 C C . ARG A 1 104 ? -3.795 -10.078 -1.399 1.00 97.50 104 ARG A C 1
ATOM 745 O O . ARG A 1 104 ? -3.398 -8.974 -1.041 1.00 97.50 104 ARG A O 1
ATOM 752 N N . ARG A 1 105 ? -3.106 -10.849 -2.239 1.00 97.06 105 ARG A N 1
ATOM 753 C CA . ARG A 1 105 ? -1.866 -10.429 -2.904 1.00 97.06 105 ARG A CA 1
ATOM 754 C C . ARG A 1 105 ? -2.185 -9.762 -4.228 1.00 97.06 105 ARG A C 1
ATOM 756 O O . ARG A 1 105 ? -3.002 -10.267 -4.993 1.00 97.06 105 ARG A O 1
ATOM 763 N N . ILE A 1 106 ? -1.503 -8.671 -4.533 1.00 96.31 106 ILE A N 1
ATOM 764 C CA . ILE A 1 106 ? -1.601 -7.950 -5.797 1.00 96.31 106 ILE A CA 1
ATOM 765 C C . ILE A 1 106 ? -0.258 -8.027 -6.511 1.00 96.31 106 ILE A C 1
ATOM 767 O O . ILE A 1 106 ? 0.746 -7.586 -5.960 1.00 96.31 106 ILE A O 1
ATOM 771 N N . SER A 1 107 ? -0.269 -8.530 -7.748 1.00 96.00 107 SER A N 1
ATOM 772 C CA . SER A 1 107 ? 0.846 -8.428 -8.689 1.00 96.00 107 SER A CA 1
ATOM 773 C C . SER A 1 107 ? 0.329 -7.964 -10.054 1.00 96.00 107 SER A C 1
ATOM 775 O O . SER A 1 107 ? -0.640 -8.540 -10.553 1.00 96.00 107 SER A O 1
ATOM 777 N N . PRO A 1 108 ? 0.948 -6.952 -10.683 1.00 95.69 108 PRO A N 1
ATOM 778 C CA . PRO A 1 108 ? 0.550 -6.478 -12.006 1.00 95.69 108 PRO A CA 1
ATOM 779 C C . PRO A 1 108 ? 1.024 -7.391 -13.145 1.00 95.69 108 PRO A C 1
ATOM 781 O O . PRO A 1 108 ? 0.558 -7.253 -14.278 1.00 95.69 108 PRO A O 1
ATOM 784 N N . VAL A 1 109 ? 1.982 -8.281 -12.869 1.00 95.56 109 VAL A N 1
ATOM 785 C CA . VAL A 1 109 ? 2.702 -9.058 -13.881 1.00 95.56 109 VAL A CA 1
ATOM 786 C C . VAL A 1 109 ? 2.738 -10.548 -13.548 1.00 95.56 109 VAL A C 1
ATOM 788 O O . VAL A 1 109 ? 2.559 -10.966 -12.402 1.00 95.56 109 VAL A O 1
ATOM 791 N N . THR A 1 110 ? 2.901 -11.367 -14.579 1.00 94.88 110 THR A N 1
ATOM 792 C CA . THR A 1 110 ? 3.184 -12.799 -14.458 1.00 94.88 110 THR A CA 1
ATOM 793 C C . THR A 1 110 ? 4.665 -13.029 -14.145 1.00 94.88 110 THR A C 1
ATOM 795 O O . THR A 1 110 ? 5.478 -12.103 -14.180 1.00 94.88 110 THR A O 1
ATOM 798 N N . ASP A 1 111 ? 5.013 -14.280 -13.866 1.00 92.31 111 ASP A N 1
ATOM 799 C CA . ASP A 1 111 ? 6.390 -14.779 -13.783 1.00 92.31 111 ASP A CA 1
ATOM 800 C C . ASP A 1 111 ? 7.207 -14.520 -15.065 1.00 92.31 111 ASP A C 1
ATOM 802 O O . ASP A 1 111 ? 8.388 -14.190 -14.993 1.00 92.31 111 ASP A O 1
ATOM 806 N N . ASP A 1 112 ? 6.560 -14.565 -16.232 1.00 92.94 112 ASP A N 1
ATOM 807 C CA . ASP A 1 112 ? 7.139 -14.189 -17.532 1.00 92.94 112 ASP A CA 1
ATOM 808 C C . ASP A 1 112 ? 7.236 -12.662 -17.773 1.00 92.94 112 ASP A C 1
ATOM 810 O O . ASP A 1 112 ? 7.568 -12.220 -18.877 1.00 92.94 112 ASP A O 1
ATOM 814 N N . TRP A 1 113 ? 6.942 -11.829 -16.767 1.00 93.69 113 TRP A N 1
ATOM 815 C CA . TRP A 1 113 ? 6.954 -10.358 -16.847 1.00 93.69 113 TRP A CA 1
ATOM 816 C C . TRP A 1 113 ? 5.966 -9.753 -17.851 1.00 93.69 113 TRP A C 1
ATOM 818 O O . TRP A 1 113 ? 6.165 -8.636 -18.340 1.00 93.69 113 TRP A O 1
ATOM 828 N N . LEU A 1 114 ? 4.888 -10.472 -18.154 1.00 93.62 114 LEU A N 1
ATOM 829 C CA . LEU A 1 114 ? 3.780 -9.966 -18.958 1.00 93.62 114 LEU A CA 1
ATOM 830 C C . LEU A 1 114 ? 2.710 -9.360 -18.041 1.00 93.62 114 LEU A C 1
ATOM 832 O O . LEU A 1 114 ? 2.540 -9.851 -16.926 1.00 93.62 114 LEU A O 1
ATOM 836 N N . PRO A 1 115 ? 1.968 -8.321 -18.469 1.00 94.88 115 PRO A N 1
ATOM 837 C CA . PRO A 1 115 ? 0.802 -7.855 -17.721 1.00 94.88 115 PRO A CA 1
ATOM 838 C C . PRO A 1 115 ? -0.160 -9.019 -17.437 1.00 94.88 115 PRO A C 1
ATOM 840 O O . PRO A 1 115 ? -0.484 -9.776 -18.356 1.00 94.88 115 PRO A O 1
ATOM 843 N N . ARG A 1 116 ? -0.623 -9.162 -16.189 1.00 95.19 116 ARG A N 1
ATOM 844 C CA . ARG A 1 116 ? -1.692 -10.118 -15.855 1.00 95.19 116 ARG A CA 1
ATOM 845 C C . ARG A 1 116 ? -3.009 -9.711 -16.512 1.00 95.19 116 ARG A C 1
ATOM 847 O O . ARG A 1 116 ? -3.217 -8.545 -16.845 1.00 95.19 116 ARG A O 1
ATOM 854 N N . ASP A 1 117 ? -3.928 -10.664 -16.644 1.00 94.38 117 ASP A N 1
ATOM 855 C CA . ASP A 1 117 ? -5.270 -10.395 -17.160 1.00 94.38 117 ASP A CA 1
ATOM 856 C C . ASP A 1 117 ? -5.937 -9.233 -16.405 1.00 94.38 117 ASP A C 1
ATOM 858 O O . ASP A 1 117 ? -5.940 -9.173 -15.175 1.00 94.38 117 ASP A O 1
ATOM 862 N N . GLY A 1 118 ? -6.485 -8.284 -17.165 1.00 93.62 118 GLY A N 1
ATOM 863 C CA . GLY A 1 118 ? -7.106 -7.068 -16.636 1.00 93.62 118 GLY A CA 1
ATOM 864 C C . GLY A 1 118 ? -6.135 -5.927 -16.319 1.00 93.62 118 GLY A C 1
ATOM 865 O O . GLY A 1 118 ? -6.590 -4.789 -16.226 1.00 93.62 118 GLY A O 1
ATOM 866 N N . TRP A 1 119 ? -4.825 -6.181 -16.225 1.00 95.88 119 TRP A N 1
ATOM 867 C CA . TRP A 1 119 ? -3.826 -5.142 -15.977 1.00 95.88 119 TRP A CA 1
ATOM 868 C C . TRP A 1 119 ? -3.380 -4.443 -17.254 1.00 95.88 119 TRP A C 1
ATOM 870 O O . TRP A 1 119 ? -3.101 -5.069 -18.276 1.00 95.88 119 TRP A O 1
ATOM 880 N N . THR A 1 120 ? -3.254 -3.119 -17.175 1.00 94.44 120 THR A N 1
ATOM 881 C CA . THR A 1 120 ? -2.791 -2.288 -18.290 1.00 94.44 120 THR A CA 1
ATOM 882 C C . THR A 1 120 ? -1.543 -1.497 -17.914 1.00 94.44 120 THR A C 1
ATOM 884 O O . THR A 1 120 ? -1.462 -0.894 -16.844 1.00 94.44 120 THR A O 1
ATOM 887 N N . VAL A 1 121 ? -0.573 -1.451 -18.831 1.00 91.75 121 VAL A N 1
ATOM 888 C CA . VAL A 1 121 ? 0.577 -0.548 -18.725 1.00 91.75 121 VAL A CA 1
ATOM 889 C C . VAL A 1 121 ? 0.208 0.826 -19.292 1.00 91.75 121 VAL A C 1
ATOM 891 O O . VAL A 1 121 ? -0.147 0.944 -20.462 1.00 91.75 121 VAL A O 1
ATOM 894 N N . THR A 1 122 ? 0.267 1.875 -18.470 1.00 85.06 122 THR A N 1
ATOM 895 C CA . THR A 1 122 ? -0.176 3.233 -18.860 1.00 85.06 122 THR A CA 1
ATOM 896 C C . THR A 1 122 ? 0.963 4.176 -19.234 1.00 85.06 122 THR A C 1
ATOM 898 O O . THR A 1 122 ? 0.734 5.199 -19.876 1.00 85.06 122 THR A O 1
ATOM 901 N N . ASN A 1 123 ? 2.201 3.830 -18.883 1.00 74.94 123 ASN A N 1
ATOM 902 C CA . ASN A 1 123 ? 3.402 4.495 -19.378 1.00 74.94 123 ASN A CA 1
ATOM 903 C C . ASN A 1 123 ? 4.521 3.462 -19.543 1.00 74.94 123 ASN A C 1
ATOM 905 O O . ASN A 1 123 ? 4.695 2.584 -18.691 1.00 74.94 123 ASN A O 1
ATOM 909 N N . THR A 1 124 ? 5.271 3.576 -20.633 1.00 67.38 124 THR A N 1
ATOM 910 C CA . THR A 1 124 ? 6.401 2.708 -20.938 1.00 67.38 124 THR A CA 1
ATOM 911 C C . THR A 1 124 ? 7.691 3.514 -20.938 1.00 67.38 124 THR A C 1
ATOM 913 O O . THR A 1 124 ? 7.924 4.330 -21.830 1.00 67.38 124 THR A O 1
ATOM 916 N N . THR A 1 125 ? 8.564 3.172 -19.993 1.00 66.06 125 THR A N 1
ATOM 917 C CA . THR A 1 125 ? 10.016 3.308 -20.130 1.00 66.06 125 THR A CA 1
ATOM 918 C C . THR A 1 125 ? 10.549 4.736 -20.022 1.00 66.06 125 THR A C 1
ATOM 920 O O . THR A 1 125 ? 11.259 5.235 -20.895 1.00 66.06 125 THR A O 1
ATOM 923 N N . GLU A 1 126 ? 10.281 5.371 -18.884 1.00 74.75 126 GLU A N 1
ATOM 924 C CA . GLU A 1 126 ? 10.988 6.580 -18.460 1.00 74.75 126 GLU A CA 1
ATOM 925 C C . GLU A 1 126 ? 12.109 6.218 -17.475 1.00 74.75 126 GLU A C 1
ATOM 927 O O . GLU A 1 126 ? 11.931 5.389 -16.577 1.00 74.75 126 GLU A O 1
ATOM 932 N N . MET A 1 127 ? 13.282 6.833 -17.653 1.00 83.44 127 MET A N 1
ATOM 933 C CA . MET A 1 127 ? 14.356 6.771 -16.664 1.00 83.44 127 MET A CA 1
ATOM 934 C C . MET A 1 127 ? 14.067 7.792 -15.565 1.00 83.44 127 MET A C 1
ATOM 936 O O . MET A 1 127 ? 14.076 8.998 -15.808 1.00 83.44 127 MET A O 1
ATOM 940 N N . MET A 1 128 ? 13.832 7.300 -14.358 1.00 83.19 128 MET A N 1
ATOM 941 C CA . MET A 1 128 ? 13.577 8.089 -13.166 1.00 83.19 128 MET A CA 1
ATOM 942 C C . MET A 1 128 ? 14.848 8.197 -12.333 1.00 83.19 128 MET A C 1
ATOM 944 O O . MET A 1 128 ? 15.569 7.222 -12.139 1.00 83.19 128 MET A O 1
ATOM 948 N N . GLN A 1 129 ? 15.116 9.391 -11.814 1.00 82.62 129 GLN A N 1
ATOM 949 C CA . GLN A 1 129 ? 16.097 9.556 -10.746 1.00 82.62 129 GLN A CA 1
ATOM 950 C C . GLN A 1 129 ? 15.421 9.254 -9.410 1.00 82.62 129 GLN A C 1
ATOM 952 O O . GLN A 1 129 ? 14.323 9.751 -9.145 1.00 82.62 129 GLN A O 1
ATOM 957 N N . GLY A 1 130 ? 16.080 8.464 -8.572 1.00 81.69 130 GLY A N 1
ATOM 958 C CA . GLY A 1 130 ? 15.592 8.128 -7.241 1.00 81.69 130 GLY A CA 1
ATOM 959 C C . GLY A 1 130 ? 16.045 6.746 -6.809 1.00 81.69 130 GLY A C 1
ATOM 960 O O . GLY A 1 130 ? 16.255 5.866 -7.643 1.00 81.69 130 GLY A O 1
ATOM 961 N N . ASP A 1 131 ? 16.176 6.584 -5.502 1.00 85.44 131 ASP A N 1
ATOM 962 C CA . ASP A 1 131 ? 16.546 5.319 -4.886 1.00 85.44 131 ASP A CA 1
ATOM 963 C C . ASP A 1 131 ? 15.317 4.419 -4.709 1.00 85.44 131 ASP A C 1
ATOM 965 O O . ASP A 1 131 ? 14.163 4.877 -4.723 1.00 85.44 131 ASP A O 1
ATOM 969 N N . CYS A 1 132 ? 15.585 3.128 -4.545 1.00 88.75 132 CYS A N 1
ATOM 970 C CA . CYS A 1 132 ? 14.589 2.113 -4.246 1.00 88.75 132 CYS A CA 1
ATOM 971 C C . CYS A 1 132 ? 14.967 1.389 -2.953 1.00 88.75 132 CYS A C 1
ATOM 973 O O . CYS A 1 132 ? 16.100 0.933 -2.784 1.00 88.75 132 CYS A O 1
ATOM 975 N N . TYR A 1 133 ? 13.987 1.236 -2.070 1.00 89.56 133 TYR A N 1
ATOM 976 C CA . TYR A 1 133 ? 14.112 0.546 -0.786 1.00 89.56 133 TYR A CA 1
ATOM 977 C C . TYR A 1 133 ? 13.072 -0.576 -0.704 1.00 89.56 133 TYR A C 1
ATOM 979 O O . TYR A 1 133 ? 12.115 -0.547 -1.485 1.00 89.56 133 TYR A O 1
ATOM 987 N N . PRO A 1 134 ? 13.202 -1.549 0.217 1.00 91.88 134 PRO A N 1
ATOM 988 C CA . PRO A 1 134 ? 12.157 -2.542 0.443 1.00 91.88 134 PRO A CA 1
ATOM 989 C C . PRO A 1 134 ? 10.785 -1.892 0.593 1.00 91.88 134 PRO A C 1
ATOM 991 O O . PRO A 1 134 ? 10.629 -0.867 1.265 1.00 91.88 134 PRO A O 1
ATOM 994 N N . SER A 1 135 ? 9.796 -2.469 -0.079 1.00 93.25 135 SER A N 1
ATOM 995 C CA . SER A 1 135 ? 8.427 -1.990 0.022 1.00 93.25 135 SER A CA 1
ATOM 996 C C . SER A 1 135 ? 7.881 -2.235 1.435 1.00 93.25 135 SER A C 1
ATOM 998 O O . SER A 1 135 ? 7.969 -3.360 1.924 1.00 93.25 135 SER A O 1
ATOM 1000 N N . PRO A 1 136 ? 7.260 -1.229 2.081 1.00 92.44 136 PRO A N 1
ATOM 1001 C CA . PRO A 1 136 ? 6.622 -1.420 3.379 1.00 92.44 136 PRO A CA 1
ATOM 1002 C C . PRO A 1 136 ? 5.293 -2.187 3.301 1.00 92.44 136 PRO A C 1
ATOM 1004 O O . PRO A 1 136 ? 4.685 -2.463 4.329 1.00 92.44 136 PRO A O 1
ATOM 1007 N N . VAL A 1 137 ? 4.827 -2.483 2.084 1.00 95.12 137 VAL A N 1
ATOM 1008 C CA . VAL A 1 137 ? 3.535 -3.129 1.821 1.00 95.12 137 VAL A CA 1
ATOM 1009 C C . VAL A 1 137 ? 3.682 -4.472 1.106 1.00 95.12 137 VAL A C 1
ATOM 1011 O O . VAL A 1 137 ? 2.699 -5.023 0.606 1.00 95.12 137 VAL A O 1
ATOM 1014 N N . ALA A 1 138 ? 4.915 -4.970 0.990 1.00 95.56 138 ALA A N 1
ATOM 1015 C CA . ALA A 1 138 ? 5.216 -6.217 0.311 1.00 95.56 138 ALA A CA 1
ATOM 1016 C C . ALA A 1 138 ? 5.237 -7.399 1.275 1.00 95.56 138 ALA A C 1
ATOM 1018 O O . ALA A 1 138 ? 5.753 -7.293 2.382 1.00 95.56 138 ALA A O 1
ATOM 1019 N N . LEU A 1 139 ? 4.722 -8.535 0.811 1.00 95.88 139 LEU A N 1
ATOM 1020 C CA . LEU A 1 139 ? 4.844 -9.829 1.483 1.00 95.88 139 LEU A CA 1
ATOM 1021 C C . LEU A 1 139 ? 6.002 -10.676 0.941 1.00 95.88 139 LEU A C 1
ATOM 1023 O O . LEU A 1 139 ? 6.331 -11.694 1.544 1.00 95.88 139 LEU A O 1
ATOM 1027 N N . ASP A 1 140 ? 6.600 -10.275 -0.183 1.00 94.31 140 ASP A N 1
ATOM 1028 C CA . ASP A 1 140 ? 7.663 -11.017 -0.857 1.00 94.31 140 ASP A CA 1
ATOM 1029 C C . ASP A 1 140 ? 8.851 -10.116 -1.213 1.00 94.31 140 ASP A C 1
ATOM 1031 O O . ASP A 1 140 ? 8.716 -8.902 -1.397 1.00 94.31 140 ASP A O 1
ATOM 1035 N N . ASP A 1 141 ? 10.017 -10.741 -1.378 1.00 92.25 141 ASP A N 1
ATOM 1036 C CA . ASP A 1 141 ? 11.232 -10.086 -1.859 1.00 92.25 141 ASP A CA 1
ATOM 1037 C C . ASP A 1 141 ? 11.085 -9.578 -3.306 1.00 92.25 141 ASP A C 1
ATOM 1039 O O . ASP A 1 141 ? 10.258 -10.047 -4.092 1.00 92.25 141 ASP A O 1
ATOM 1043 N N . GLY A 1 142 ? 11.945 -8.631 -3.692 1.00 91.56 142 GLY A N 1
ATOM 1044 C CA . GLY A 1 142 ? 11.978 -8.091 -5.057 1.00 91.56 142 GLY A CA 1
ATOM 1045 C C . GLY A 1 142 ? 10.880 -7.063 -5.357 1.00 91.56 142 GLY A C 1
ATOM 1046 O O . GLY A 1 142 ? 10.720 -6.652 -6.510 1.00 91.56 142 GLY A O 1
ATOM 1047 N N . ILE A 1 143 ? 10.149 -6.625 -4.328 1.00 94.88 143 ILE A N 1
ATOM 1048 C CA . ILE A 1 143 ? 9.143 -5.567 -4.404 1.00 94.88 143 ILE A CA 1
ATOM 1049 C C . ILE A 1 143 ? 9.632 -4.356 -3.607 1.00 94.88 143 ILE A C 1
ATOM 1051 O O . ILE A 1 143 ? 9.961 -4.441 -2.423 1.00 94.88 143 ILE A O 1
ATOM 1055 N N . TYR A 1 144 ? 9.664 -3.205 -4.266 1.00 93.12 144 TYR A N 1
ATOM 1056 C CA . TYR A 1 144 ? 10.308 -2.002 -3.755 1.00 93.12 144 TYR A CA 1
ATOM 1057 C C . TYR A 1 144 ? 9.333 -0.842 -3.616 1.00 93.12 144 TYR A C 1
ATOM 1059 O O . TYR A 1 144 ? 8.346 -0.740 -4.341 1.00 93.12 144 TYR A O 1
ATOM 1067 N N . ARG A 1 145 ? 9.662 0.081 -2.719 1.00 91.00 145 ARG A N 1
ATOM 1068 C CA . ARG A 1 145 ? 9.192 1.459 -2.777 1.00 91.00 145 ARG A CA 1
ATOM 1069 C C . ARG A 1 145 ? 10.250 2.284 -3.498 1.00 91.00 145 ARG A C 1
ATOM 1071 O O . ARG A 1 145 ? 11.397 2.316 -3.053 1.00 91.00 145 ARG A O 1
ATOM 1078 N N . CYS A 1 146 ? 9.867 2.960 -4.576 1.00 87.62 146 CYS A N 1
ATOM 1079 C CA . CYS A 1 146 ? 10.806 3.688 -5.431 1.00 87.62 146 CYS A CA 1
ATOM 1080 C C . CYS A 1 146 ? 10.406 5.150 -5.652 1.00 87.62 146 CYS A C 1
ATOM 1082 O O . CYS A 1 146 ? 9.225 5.506 -5.649 1.00 87.62 146 CYS A O 1
ATOM 1084 N N . GLY A 1 147 ? 11.415 5.985 -5.915 1.00 80.00 147 GLY A N 1
ATOM 1085 C CA . GLY A 1 147 ? 11.238 7.391 -6.275 1.00 80.00 147 GLY A CA 1
ATOM 1086 C C . GLY A 1 147 ? 10.969 8.314 -5.078 1.00 80.00 147 GLY A C 1
ATOM 1087 O O . GLY A 1 147 ? 10.976 7.879 -3.924 1.00 80.00 147 GLY A O 1
ATOM 1088 N N . PRO A 1 148 ? 10.754 9.624 -5.315 1.00 72.31 148 PRO A N 1
ATOM 1089 C CA . PRO A 1 148 ? 10.407 10.549 -4.241 1.00 72.31 148 PRO A CA 1
ATOM 1090 C C . PRO A 1 148 ? 9.104 10.108 -3.567 1.00 72.31 148 PRO A C 1
ATOM 1092 O O . PRO A 1 148 ? 8.222 9.555 -4.219 1.00 72.31 148 PRO A O 1
ATOM 1095 N N . SER A 1 149 ? 8.931 10.417 -2.280 1.00 60.12 149 SER A N 1
ATOM 1096 C CA . SER A 1 149 ? 7.745 10.013 -1.503 1.00 60.12 149 SER A CA 1
ATOM 1097 C C . SER A 1 149 ? 6.405 10.387 -2.157 1.00 60.12 149 SER A C 1
ATOM 1099 O O . SER A 1 149 ? 5.420 9.681 -1.964 1.00 60.12 149 SER A O 1
ATOM 1101 N N . ALA A 1 150 ? 6.375 11.456 -2.961 1.00 53.16 150 ALA A N 1
ATOM 1102 C CA . ALA A 1 150 ? 5.204 11.923 -3.708 1.00 53.16 150 ALA A CA 1
ATOM 1103 C C . ALA A 1 150 ? 4.833 11.061 -4.930 1.00 53.16 150 ALA A C 1
ATOM 1105 O O . ALA A 1 150 ? 3.720 11.172 -5.436 1.00 53.16 150 ALA A O 1
ATOM 1106 N N . MET A 1 151 ? 5.734 10.198 -5.410 1.00 69.69 151 MET A N 1
ATOM 1107 C CA . MET A 1 151 ? 5.455 9.295 -6.524 1.00 69.69 151 MET A CA 1
ATOM 1108 C C . MET A 1 151 ? 4.345 8.297 -6.163 1.00 69.69 151 MET A C 1
ATOM 1110 O O . MET A 1 151 ? 3.668 7.835 -7.062 1.00 69.69 151 MET A O 1
ATOM 1114 N N . SER A 1 152 ? 4.083 8.014 -4.879 1.00 69.69 152 SER A N 1
ATOM 1115 C CA . SER A 1 152 ? 3.071 7.028 -4.442 1.00 69.69 152 SER A CA 1
ATOM 1116 C C . SER A 1 152 ? 3.344 5.591 -4.923 1.00 69.69 152 SER A C 1
ATOM 1118 O O . SER A 1 152 ? 2.458 4.741 -4.894 1.00 69.69 152 SER A O 1
ATOM 1120 N N . ALA A 1 153 ? 4.574 5.294 -5.352 1.00 83.06 153 ALA A N 1
ATOM 1121 C CA . ALA A 1 153 ? 4.986 3.970 -5.805 1.00 83.06 153 ALA A CA 1
ATOM 1122 C C . ALA A 1 153 ? 5.498 3.130 -4.624 1.00 83.06 153 ALA A C 1
ATOM 1124 O O . ALA A 1 153 ? 6.697 2.895 -4.481 1.00 83.06 153 ALA A O 1
ATOM 1125 N N . ASN A 1 154 ? 4.581 2.713 -3.745 1.00 89.62 154 ASN A N 1
ATOM 1126 C CA . ASN A 1 154 ? 4.923 1.830 -2.622 1.00 89.62 154 ASN A CA 1
ATOM 1127 C C . ASN A 1 154 ? 5.150 0.380 -3.041 1.00 89.62 154 ASN A C 1
ATOM 1129 O O . ASN A 1 154 ? 5.742 -0.359 -2.264 1.00 89.62 154 ASN A O 1
ATOM 1133 N N . ALA A 1 155 ? 4.695 -0.022 -4.225 1.00 94.00 155 ALA A N 1
ATOM 1134 C CA . ALA A 1 155 ? 4.846 -1.372 -4.741 1.00 94.00 155 ALA A CA 1
ATOM 1135 C C . ALA A 1 155 ? 5.397 -1.313 -6.168 1.00 94.00 155 ALA A C 1
ATOM 1137 O O . ALA A 1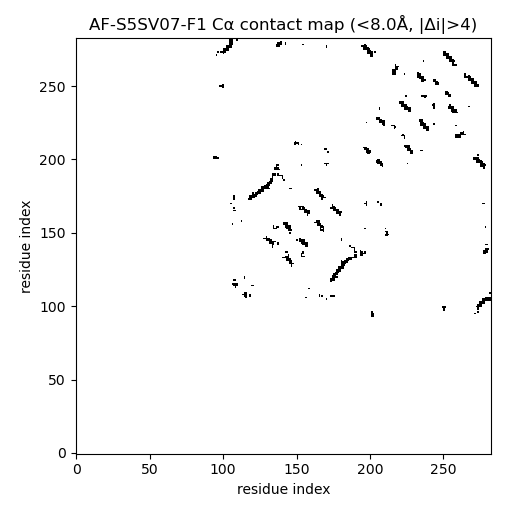 155 ? 4.682 -0.970 -7.102 1.00 94.00 155 ALA A O 1
ATOM 1138 N N . CYS A 1 156 ? 6.677 -1.629 -6.333 1.00 94.12 156 CYS A N 1
ATOM 1139 C CA . CYS A 1 156 ? 7.362 -1.723 -7.614 1.00 94.12 156 CYS A CA 1
ATOM 1140 C C . CYS A 1 156 ? 8.022 -3.093 -7.741 1.00 94.12 156 CYS A C 1
ATOM 1142 O O . CYS A 1 156 ? 8.974 -3.398 -7.025 1.00 94.12 156 CYS A O 1
ATOM 1144 N N . PHE A 1 157 ? 7.531 -3.897 -8.674 1.00 95.12 157 PHE A N 1
ATOM 1145 C CA . PHE A 1 157 ? 7.992 -5.255 -8.937 1.00 95.12 157 PHE A CA 1
ATOM 1146 C C . PHE A 1 157 ? 9.216 -5.195 -9.851 1.00 95.12 157 PHE A C 1
ATOM 1148 O O . PHE A 1 157 ? 9.108 -4.754 -10.998 1.00 95.12 157 PHE A O 1
ATOM 1155 N N . HIS A 1 158 ? 10.382 -5.578 -9.334 1.00 93.19 158 HIS A N 1
ATOM 1156 C CA . HIS A 1 158 ? 11.646 -5.477 -10.060 1.00 93.19 158 HIS A CA 1
ATOM 1157 C C . HIS A 1 158 ? 11.906 -6.733 -10.887 1.00 93.19 158 HIS A C 1
ATOM 1159 O O . HIS A 1 158 ? 12.023 -7.825 -10.339 1.00 93.19 158 HIS A O 1
ATOM 1165 N N . ASN A 1 159 ? 12.066 -6.560 -12.197 1.00 92.69 159 ASN A N 1
ATOM 1166 C CA . ASN A 1 159 ? 12.595 -7.590 -13.076 1.00 92.69 159 ASN A CA 1
ATOM 1167 C C . ASN A 1 159 ? 14.132 -7.525 -13.089 1.00 92.69 159 ASN A C 1
ATOM 1169 O O . ASN A 1 159 ? 14.678 -6.618 -13.724 1.00 92.69 159 ASN A O 1
ATOM 1173 N N . PRO A 1 160 ? 14.842 -8.480 -12.459 1.00 89.31 160 PRO A N 1
ATOM 1174 C CA . PRO A 1 160 ? 16.299 -8.442 -12.375 1.00 89.31 160 PRO A CA 1
ATOM 1175 C C . PRO A 1 160 ? 16.995 -8.686 -13.723 1.00 89.31 160 PRO A C 1
ATOM 1177 O O . PRO A 1 160 ? 18.128 -8.244 -13.904 1.00 89.31 160 PRO A O 1
ATOM 1180 N N . ASP A 1 161 ? 16.334 -9.350 -14.676 1.00 90.88 161 ASP A N 1
ATOM 1181 C CA . ASP A 1 161 ? 16.910 -9.663 -15.988 1.00 90.88 161 ASP A CA 1
ATOM 1182 C C . ASP A 1 161 ? 16.893 -8.449 -16.924 1.00 90.88 161 ASP A C 1
ATOM 1184 O O . ASP A 1 161 ? 17.819 -8.243 -17.710 1.00 90.88 161 ASP A O 1
ATOM 1188 N N . SER A 1 162 ? 15.834 -7.636 -16.853 1.00 91.19 162 SER A N 1
ATOM 1189 C CA . SER A 1 162 ? 15.685 -6.437 -17.691 1.00 91.19 162 SER A CA 1
ATOM 1190 C C . SER A 1 162 ? 16.029 -5.128 -16.981 1.00 91.19 162 SER A C 1
ATOM 1192 O O . SER A 1 162 ? 16.248 -4.120 -17.654 1.00 91.19 162 SER A O 1
ATOM 1194 N N . GLY A 1 163 ? 16.060 -5.123 -15.646 1.00 89.12 163 GLY A N 1
ATOM 1195 C CA . GLY A 1 163 ? 16.199 -3.933 -14.803 1.00 89.12 163 GLY A CA 1
ATOM 1196 C C . GLY A 1 163 ? 14.947 -3.047 -14.746 1.00 89.12 163 GLY A C 1
ATOM 1197 O O . GLY A 1 163 ? 15.013 -1.932 -14.229 1.00 89.12 163 GLY A O 1
ATOM 1198 N N . VAL A 1 164 ? 13.821 -3.493 -15.316 1.00 91.38 164 VAL A N 1
ATOM 1199 C CA . VAL A 1 164 ? 12.554 -2.745 -15.322 1.00 91.38 164 VAL A CA 1
ATOM 1200 C C . VAL A 1 164 ? 11.835 -2.914 -13.987 1.00 91.38 164 VAL A C 1
ATOM 1202 O O . VAL A 1 164 ? 11.767 -4.012 -13.440 1.00 91.38 164 VAL A O 1
ATOM 1205 N N . PHE A 1 165 ? 11.236 -1.831 -13.502 1.00 93.06 165 PHE A N 1
ATOM 1206 C CA . PHE A 1 165 ? 10.320 -1.833 -12.368 1.00 93.06 165 PHE A CA 1
ATOM 1207 C C . PHE A 1 165 ? 8.888 -1.631 -12.852 1.00 93.06 165 PHE A C 1
ATOM 1209 O O . PHE A 1 165 ? 8.592 -0.647 -13.533 1.00 93.06 165 PHE A O 1
ATOM 1216 N N . TYR A 1 166 ? 7.994 -2.536 -12.465 1.00 94.50 166 TYR A N 1
ATOM 1217 C CA . TYR A 1 166 ? 6.562 -2.445 -12.732 1.00 94.50 166 TYR A CA 1
ATOM 1218 C C . TYR A 1 166 ? 5.857 -1.910 -11.491 1.00 94.50 166 TYR A C 1
ATOM 1220 O O . TYR A 1 166 ? 5.725 -2.615 -10.497 1.00 94.50 166 TYR A O 1
ATOM 1228 N N . CYS A 1 167 ? 5.445 -0.647 -11.535 1.00 93.50 167 CYS A N 1
ATOM 1229 C CA . CYS A 1 167 ? 4.939 0.089 -10.382 1.00 93.50 167 CYS A CA 1
ATOM 1230 C C . CYS A 1 167 ? 3.441 0.385 -10.535 1.00 93.50 167 CYS A C 1
ATOM 1232 O O . CYS A 1 167 ? 3.074 1.353 -11.215 1.00 93.50 167 CYS A O 1
ATOM 1234 N N . PRO A 1 168 ? 2.556 -0.434 -9.951 1.00 93.25 168 PRO A N 1
ATOM 1235 C CA . PRO A 1 168 ? 1.172 -0.054 -9.725 1.00 93.25 168 PRO A CA 1
ATOM 1236 C C . PRO A 1 168 ? 1.097 0.971 -8.580 1.00 93.25 168 PRO A C 1
ATOM 1238 O O . PRO A 1 168 ? 1.817 0.882 -7.587 1.00 93.25 168 PRO A O 1
ATOM 1241 N N . PHE A 1 169 ? 0.241 1.984 -8.727 1.00 88.56 169 PHE A N 1
ATOM 1242 C CA . PHE A 1 169 ? 0.134 3.092 -7.759 1.00 88.56 169 PHE A CA 1
ATOM 1243 C C . PHE A 1 169 ? -1.021 2.927 -6.774 1.00 88.56 169 PHE A C 1
ATOM 1245 O O . PHE A 1 169 ? -1.035 3.566 -5.723 1.00 88.56 169 PHE A O 1
ATOM 1252 N N . ASN A 1 170 ? -1.983 2.071 -7.109 1.00 89.94 170 ASN A N 1
ATOM 1253 C CA . ASN A 1 170 ? -3.180 1.842 -6.322 1.00 89.94 170 ASN A CA 1
ATOM 1254 C C . ASN A 1 170 ? -3.550 0.345 -6.383 1.00 89.94 170 ASN A C 1
ATOM 1256 O O . ASN A 1 170 ? -3.569 -0.204 -7.484 1.00 89.94 170 ASN A O 1
ATOM 1260 N N . PRO A 1 171 ? -3.849 -0.319 -5.250 1.00 93.25 171 PRO A N 1
ATOM 1261 C CA . PRO A 1 171 ? -4.231 -1.735 -5.237 1.00 93.25 171 PRO A CA 1
ATOM 1262 C C . PRO A 1 171 ? -5.618 -2.008 -5.846 1.00 93.25 171 PRO A C 1
ATOM 1264 O O . PRO A 1 171 ? -5.923 -3.150 -6.174 1.00 93.25 171 PRO A O 1
ATOM 1267 N N . PHE A 1 172 ? -6.453 -0.978 -6.002 1.00 93.44 172 PHE A N 1
ATOM 1268 C CA . PHE A 1 172 ? -7.826 -1.065 -6.505 1.00 93.44 172 PHE A CA 1
ATOM 1269 C C . PHE A 1 172 ? -7.951 -0.729 -7.997 1.00 93.44 172 PHE A C 1
ATOM 1271 O O . PHE A 1 172 ? -9.005 -0.951 -8.592 1.00 93.44 172 PHE A O 1
ATOM 1278 N N . THR A 1 173 ? -6.897 -0.191 -8.620 1.00 91.94 173 THR A N 1
ATOM 1279 C CA . THR A 1 173 ? -6.887 0.159 -10.048 1.00 91.94 173 THR A CA 1
ATOM 1280 C C . THR A 1 173 ? -5.919 -0.760 -10.796 1.00 91.94 173 THR A C 1
ATOM 1282 O O . THR A 1 173 ? -4.733 -0.760 -10.465 1.00 91.94 173 THR A O 1
ATOM 1285 N N . PRO A 1 174 ? -6.364 -1.516 -11.819 1.00 94.19 174 PRO A N 1
ATOM 1286 C CA . PRO A 1 174 ? -5.523 -2.485 -12.522 1.00 94.19 174 PRO A CA 1
ATOM 1287 C C . PRO A 1 174 ? -4.636 -1.803 -13.580 1.00 94.19 174 PRO A C 1
ATOM 1289 O O . PRO A 1 174 ? -4.649 -2.122 -14.769 1.00 94.19 174 PRO A O 1
ATOM 1292 N N . GLU A 1 175 ? -3.854 -0.823 -13.142 1.00 93.94 175 GLU A N 1
ATOM 1293 C CA . GLU A 1 175 ? -2.937 -0.057 -13.972 1.00 93.94 175 GLU A CA 1
ATOM 1294 C C . GLU A 1 175 ? -1.566 0.026 -13.309 1.00 93.94 175 GLU A C 1
ATOM 1296 O O . GLU A 1 175 ? -1.437 0.254 -12.104 1.00 93.94 175 GLU A O 1
ATOM 1301 N N . PHE A 1 176 ? -0.517 -0.100 -14.114 1.00 93.56 176 PHE A N 1
ATOM 1302 C CA . PHE A 1 176 ?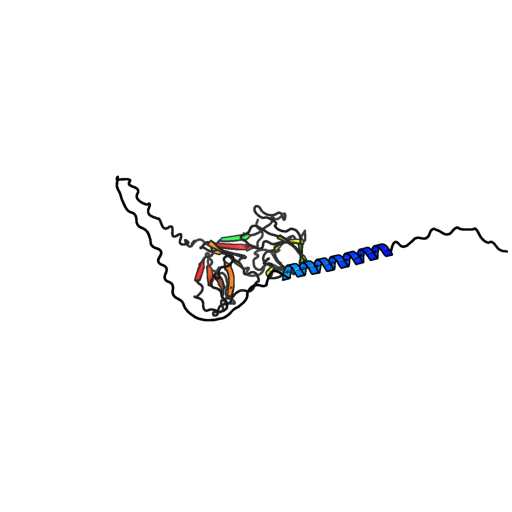 0.849 0.118 -13.659 1.00 93.56 176 PHE A CA 1
ATOM 1303 C C . PHE A 1 176 ? 1.658 0.898 -14.685 1.00 93.56 176 PHE A C 1
ATOM 1305 O O . PHE A 1 176 ? 1.295 1.023 -15.857 1.00 93.56 176 PHE A O 1
ATOM 1312 N N . ARG A 1 177 ? 2.795 1.424 -14.239 1.00 92.19 177 ARG A N 1
ATOM 1313 C CA . ARG A 1 177 ? 3.789 2.042 -15.118 1.00 92.19 177 ARG A CA 1
ATOM 1314 C C . ARG A 1 177 ? 5.094 1.272 -15.053 1.00 92.19 177 ARG A C 1
ATOM 1316 O O . ARG A 1 177 ? 5.423 0.697 -14.018 1.00 92.19 177 ARG A O 1
ATOM 1323 N N . ALA A 1 178 ? 5.821 1.268 -16.163 1.00 92.12 178 ALA A N 1
ATOM 1324 C CA . ALA A 1 178 ? 7.127 0.636 -16.261 1.00 92.12 178 ALA A CA 1
ATOM 1325 C C . ALA A 1 178 ? 8.236 1.696 -16.238 1.00 92.12 178 ALA A C 1
ATOM 1327 O O . ALA A 1 178 ? 8.247 2.600 -17.079 1.00 92.12 178 ALA A O 1
ATOM 1328 N N . TYR A 1 179 ? 9.178 1.560 -15.306 1.00 90.19 179 TYR A N 1
ATOM 1329 C CA . TYR A 1 179 ? 10.265 2.513 -15.083 1.00 90.19 179 TYR A CA 1
ATOM 1330 C C . TYR A 1 179 ? 11.639 1.853 -15.085 1.00 90.19 179 TYR A C 1
ATOM 1332 O O . TYR A 1 179 ? 11.783 0.673 -14.770 1.00 90.19 179 TYR A O 1
ATOM 1340 N N . TYR A 1 180 ? 12.653 2.668 -15.365 1.00 89.44 180 TYR A N 1
ATOM 1341 C CA . TYR A 1 180 ? 14.029 2.411 -14.951 1.00 89.44 180 TYR A CA 1
ATOM 1342 C C . TYR A 1 180 ? 14.400 3.396 -13.849 1.00 89.44 180 TYR A C 1
ATOM 1344 O O . TYR A 1 180 ? 14.153 4.587 -14.011 1.00 89.44 180 TYR A O 1
ATOM 1352 N N . PHE A 1 181 ? 15.028 2.938 -12.769 1.00 86.00 181 PHE A N 1
ATOM 1353 C CA . PHE A 1 181 ? 15.522 3.825 -11.716 1.00 86.00 181 PHE A CA 1
ATOM 1354 C C . PHE A 1 181 ? 17.045 3.951 -11.787 1.00 86.00 181 PHE A C 1
ATOM 1356 O O . PHE A 1 181 ? 17.772 2.960 -11.773 1.00 86.00 181 PHE A O 1
ATOM 1363 N N . ALA A 1 182 ? 17.526 5.189 -11.892 1.00 78.31 182 ALA A N 1
ATOM 1364 C CA . ALA A 1 182 ? 18.930 5.549 -11.772 1.00 78.31 182 ALA A CA 1
ATOM 1365 C C . ALA A 1 182 ? 19.183 5.993 -10.321 1.00 78.31 182 ALA A C 1
ATOM 1367 O O . ALA A 1 182 ? 19.069 7.176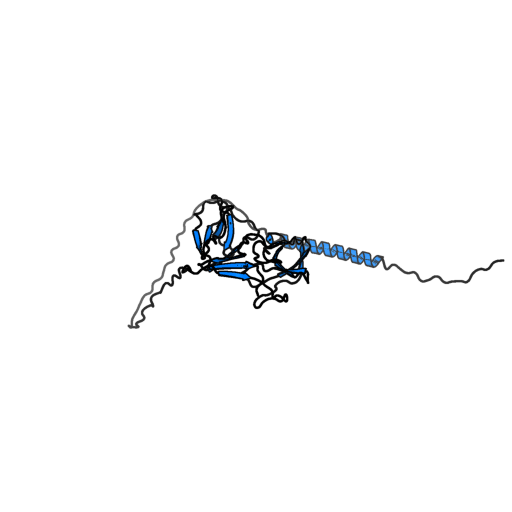 -9.997 1.00 78.31 182 ALA A O 1
ATOM 1368 N N . GLY A 1 183 ? 19.463 5.026 -9.451 1.00 75.06 183 GLY A N 1
ATOM 1369 C CA . GLY A 1 183 ? 19.693 5.213 -8.018 1.00 75.06 183 GLY A CA 1
ATOM 1370 C C . GLY A 1 183 ? 20.237 3.938 -7.379 1.00 75.06 183 GLY A C 1
ATOM 1371 O O . GLY A 1 183 ? 20.434 2.930 -8.065 1.00 75.06 183 GLY A O 1
ATOM 1372 N N . GLU A 1 184 ? 20.508 3.980 -6.078 1.00 76.56 184 GLU A N 1
ATOM 1373 C CA . GLU A 1 184 ? 20.862 2.768 -5.346 1.00 76.56 184 GLU A CA 1
ATOM 1374 C C . GLU A 1 184 ? 19.616 1.890 -5.185 1.00 76.56 184 GLU A C 1
ATOM 1376 O O . GLU A 1 184 ? 18.553 2.343 -4.757 1.00 76.56 184 GLU A O 1
ATOM 1381 N N . ILE A 1 185 ? 19.755 0.614 -5.541 1.00 77.62 185 ILE A N 1
ATOM 1382 C CA . ILE A 1 185 ? 18.771 -0.414 -5.221 1.00 77.62 185 ILE A CA 1
ATOM 1383 C C . ILE A 1 185 ? 19.328 -1.143 -4.007 1.00 77.62 185 ILE A C 1
ATOM 1385 O O . ILE A 1 185 ? 20.179 -2.029 -4.138 1.00 77.62 185 ILE A O 1
ATOM 1389 N N . THR A 1 186 ? 18.887 -0.747 -2.814 1.00 71.50 186 THR A N 1
ATOM 1390 C CA . THR A 1 186 ? 19.264 -1.464 -1.598 1.00 71.50 186 THR A CA 1
ATOM 1391 C C . THR A 1 186 ? 18.501 -2.782 -1.593 1.00 71.50 186 THR A C 1
ATOM 1393 O O . THR A 1 186 ? 17.301 -2.824 -1.327 1.00 71.50 186 THR A O 1
ATOM 1396 N N . HIS A 1 187 ? 19.181 -3.871 -1.948 1.00 71.00 187 HIS A N 1
ATOM 1397 C CA . HIS A 1 187 ? 18.585 -5.193 -1.842 1.00 71.00 187 HIS A CA 1
ATOM 1398 C C . HIS A 1 187 ? 18.623 -5.632 -0.381 1.00 71.00 187 HIS A C 1
ATOM 1400 O O . HIS A 1 187 ? 19.657 -6.035 0.149 1.00 71.00 187 HIS A O 1
ATOM 1406 N N . THR A 1 188 ? 17.468 -5.570 0.255 1.00 64.19 188 THR A N 1
ATOM 1407 C CA . THR A 1 188 ? 17.214 -6.108 1.589 1.00 64.19 188 THR A CA 1
ATOM 1408 C C . THR A 1 188 ? 15.978 -7.005 1.511 1.00 64.19 188 THR A C 1
ATOM 1410 O O . THR A 1 188 ? 15.174 -6.824 0.593 1.00 64.19 188 THR A O 1
ATOM 1413 N N . PRO A 1 189 ? 15.863 -8.018 2.388 1.00 79.25 189 PRO A N 1
ATOM 1414 C CA . PRO A 1 189 ? 14.678 -8.868 2.436 1.00 79.25 189 PRO A CA 1
ATOM 1415 C C . PRO A 1 189 ? 13.428 -8.033 2.739 1.00 79.25 189 PRO A C 1
ATOM 1417 O O . PRO A 1 189 ? 13.539 -6.878 3.170 1.00 79.25 189 PRO A O 1
ATOM 1420 N N . VAL A 1 190 ? 12.256 -8.628 2.512 1.00 84.56 190 VAL A N 1
ATOM 1421 C CA . VAL A 1 190 ? 10.965 -8.110 2.976 1.00 84.56 190 VAL A CA 1
ATOM 1422 C C . VAL A 1 190 ? 11.085 -7.562 4.402 1.00 84.56 190 VAL A C 1
ATOM 1424 O O . VAL A 1 190 ? 11.807 -8.120 5.235 1.00 84.56 190 VAL A O 1
ATOM 1427 N N . ILE A 1 191 ? 10.438 -6.426 4.664 1.00 88.62 191 ILE A N 1
ATOM 1428 C CA . ILE A 1 191 ? 10.486 -5.830 5.998 1.00 88.62 191 ILE A CA 1
ATOM 1429 C C . ILE A 1 191 ? 9.760 -6.726 7.006 1.00 88.62 191 ILE A C 1
ATOM 1431 O O . ILE A 1 191 ? 8.795 -7.408 6.658 1.00 88.62 191 ILE A O 1
ATOM 1435 N N . ASP A 1 192 ? 10.215 -6.699 8.256 1.00 86.81 192 ASP A N 1
ATOM 1436 C CA . ASP A 1 1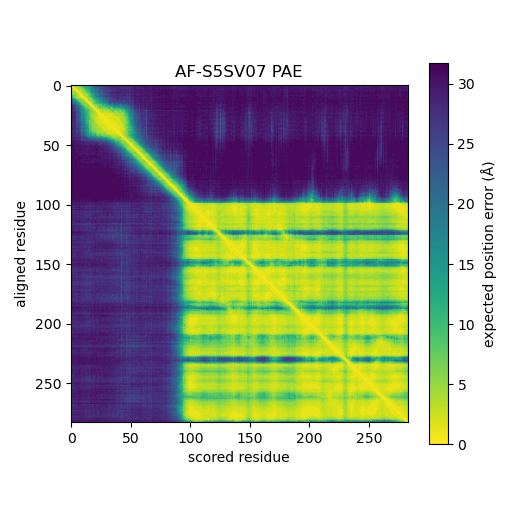92 ? 9.456 -7.285 9.356 1.00 86.81 192 ASP A CA 1
ATOM 1437 C C . ASP A 1 192 ? 8.158 -6.477 9.533 1.00 86.81 192 ASP A C 1
ATOM 1439 O O . ASP A 1 192 ? 8.207 -5.246 9.563 1.00 86.81 192 ASP A O 1
ATOM 1443 N N . ASP A 1 193 ? 7.025 -7.174 9.641 1.00 89.06 193 ASP A N 1
ATOM 1444 C CA . ASP A 1 193 ? 5.688 -6.597 9.862 1.00 89.06 193 ASP A CA 1
ATOM 1445 C C . ASP A 1 193 ? 5.214 -5.606 8.767 1.00 89.06 193 ASP A C 1
ATOM 1447 O O . ASP A 1 193 ? 5.115 -4.394 8.990 1.00 89.06 193 ASP A O 1
ATOM 1451 N N . PRO A 1 194 ? 4.953 -6.086 7.533 1.00 93.94 194 PRO A N 1
ATOM 1452 C CA . PRO A 1 194 ? 4.440 -5.234 6.469 1.00 93.94 194 PRO A CA 1
ATOM 1453 C C . PRO A 1 194 ? 3.011 -4.776 6.772 1.00 93.94 194 PRO A C 1
ATOM 1455 O O . PRO A 1 194 ? 2.157 -5.550 7.206 1.00 93.94 194 PRO A O 1
ATOM 1458 N N . MET A 1 195 ? 2.712 -3.524 6.431 1.00 94.75 195 MET A N 1
ATOM 1459 C CA . MET A 1 195 ? 1.351 -2.996 6.527 1.00 94.75 195 MET A CA 1
ATOM 1460 C C . MET A 1 195 ? 0.562 -3.267 5.236 1.00 94.75 195 MET A C 1
ATOM 1462 O O . MET A 1 195 ? 1.158 -3.274 4.153 1.00 94.75 195 MET A O 1
ATOM 1466 N N . PRO A 1 196 ? -0.774 -3.424 5.295 1.00 97.25 196 PRO A N 1
ATOM 1467 C CA . PRO A 1 196 ? -1.593 -3.504 4.091 1.00 97.25 196 PRO A CA 1
ATOM 1468 C C . PRO A 1 196 ? -1.347 -2.315 3.151 1.00 97.25 196 PRO A C 1
ATOM 1470 O O . PRO A 1 196 ? -1.244 -1.158 3.552 1.00 97.25 196 PRO A O 1
ATOM 1473 N N . TRP A 1 197 ? -1.270 -2.577 1.853 1.00 96.00 197 TRP A N 1
ATOM 1474 C CA . TRP A 1 197 ? -1.224 -1.523 0.846 1.00 96.00 197 TRP A CA 1
ATOM 1475 C C . TRP A 1 197 ? -2.572 -0.811 0.707 1.00 96.00 197 TRP A C 1
ATOM 1477 O O . TRP A 1 197 ? -2.638 0.414 0.553 1.00 96.00 197 TRP A O 1
ATOM 1487 N N . GLY A 1 198 ? -3.650 -1.586 0.770 1.00 96.38 198 GLY A N 1
ATOM 1488 C CA . GLY A 1 198 ? -5.013 -1.085 0.754 1.00 96.38 198 GLY A CA 1
ATOM 1489 C C . GLY A 1 198 ? -5.933 -1.945 1.601 1.00 96.38 198 GLY A C 1
ATOM 1490 O O . GLY A 1 198 ? -5.643 -3.105 1.877 1.00 96.38 198 GLY A O 1
ATOM 1491 N N . LEU A 1 199 ? -7.046 -1.356 2.007 1.00 97.75 199 LEU A N 1
ATOM 1492 C CA . LEU A 1 199 ? -8.066 -1.972 2.839 1.00 97.75 199 LEU A CA 1
ATOM 1493 C C . LEU A 1 199 ? -9.430 -1.750 2.192 1.00 97.75 199 LEU A C 1
ATOM 1495 O O . LEU A 1 199 ? -9.748 -0.633 1.790 1.00 97.75 199 LEU A O 1
ATOM 1499 N N . GLU A 1 200 ? -10.231 -2.802 2.101 1.00 97.06 200 GLU A N 1
ATOM 1500 C CA . GLU A 1 200 ? -11.674 -2.692 1.910 1.00 97.06 200 GLU A CA 1
ATOM 1501 C C . GLU A 1 200 ? -12.338 -2.914 3.266 1.00 97.06 200 GLU A C 1
ATOM 1503 O O . GLU A 1 200 ? -12.146 -3.959 3.890 1.00 97.06 200 GLU A O 1
ATOM 1508 N N . LEU A 1 201 ? -13.076 -1.916 3.742 1.00 96.44 201 LEU A N 1
ATOM 1509 C CA . LEU A 1 201 ? -13.785 -1.970 5.017 1.00 96.44 201 LEU A CA 1
ATOM 1510 C C . LEU A 1 201 ? -15.134 -2.685 4.861 1.00 96.44 201 LEU A C 1
ATOM 1512 O O . LEU A 1 201 ? -15.656 -2.829 3.753 1.00 96.44 201 LEU A O 1
ATOM 1516 N N . ASP A 1 202 ? -15.736 -3.111 5.969 1.00 95.81 202 ASP A N 1
ATOM 1517 C CA . ASP A 1 202 ? -17.044 -3.786 5.952 1.00 95.81 202 ASP A CA 1
ATOM 1518 C C . ASP A 1 202 ? -18.176 -2.920 5.395 1.00 95.81 202 ASP A C 1
ATOM 1520 O O . ASP A 1 202 ? -19.126 -3.434 4.808 1.00 95.81 202 ASP A O 1
ATOM 1524 N N . ASP A 1 203 ? -18.044 -1.600 5.504 1.00 92.06 203 ASP A N 1
ATOM 1525 C CA . ASP A 1 203 ? -18.946 -0.628 4.884 1.00 92.06 203 ASP A CA 1
ATOM 1526 C C . ASP A 1 203 ? -18.606 -0.306 3.416 1.00 92.06 203 ASP A C 1
ATOM 1528 O O . ASP A 1 203 ? -19.153 0.635 2.839 1.00 92.06 203 ASP A O 1
ATOM 1532 N N . ALA A 1 204 ? -17.735 -1.114 2.804 1.00 92.38 204 ALA A N 1
ATOM 1533 C CA . ALA A 1 204 ? -17.279 -1.042 1.418 1.00 92.38 204 ALA A CA 1
ATOM 1534 C C . ALA A 1 204 ? -16.397 0.167 1.062 1.00 92.38 204 ALA A C 1
ATOM 1536 O O . ALA A 1 204 ? -16.090 0.373 -0.117 1.00 92.38 204 ALA A O 1
ATOM 1537 N N . ARG A 1 205 ? -15.940 0.959 2.041 1.00 93.69 205 ARG A N 1
ATOM 1538 C CA . ARG A 1 205 ? -14.922 1.985 1.781 1.00 93.69 205 ARG A CA 1
ATOM 1539 C C . ARG A 1 205 ? -13.598 1.337 1.381 1.00 93.69 205 ARG A C 1
ATOM 1541 O O . ARG A 1 205 ? -13.146 0.381 2.005 1.00 93.69 205 ARG A O 1
ATOM 1548 N N . GLN A 1 206 ? -12.967 1.898 0.354 1.00 95.00 206 GLN A N 1
ATOM 1549 C CA . GLN A 1 206 ? -11.627 1.524 -0.089 1.00 95.00 206 GLN A CA 1
ATOM 1550 C C . GLN A 1 206 ? -10.618 2.556 0.401 1.00 95.00 206 GLN A C 1
ATOM 1552 O O . GLN A 1 206 ? -10.707 3.739 0.060 1.00 95.00 206 GLN A O 1
ATOM 1557 N N . CYS A 1 207 ? -9.654 2.096 1.188 1.00 94.81 207 CYS A N 1
ATOM 1558 C CA . CYS A 1 207 ? -8.643 2.922 1.817 1.00 94.81 207 CYS A CA 1
ATOM 1559 C C . CYS A 1 207 ? -7.250 2.531 1.332 1.00 94.81 207 CYS A C 1
ATOM 1561 O O . CYS A 1 207 ? -6.907 1.354 1.324 1.00 94.81 207 CYS A O 1
ATOM 1563 N N . THR A 1 208 ? -6.419 3.496 0.948 1.00 93.19 208 THR A N 1
ATOM 1564 C CA . THR A 1 208 ? -5.025 3.244 0.538 1.00 93.19 208 THR A CA 1
ATOM 1565 C C . THR A 1 208 ? -4.053 3.788 1.566 1.00 93.19 208 THR A C 1
ATOM 1567 O O . THR A 1 208 ? -4.261 4.898 2.069 1.00 93.19 208 THR A O 1
ATOM 1570 N N . ALA A 1 209 ? -2.986 3.032 1.840 1.00 91.69 209 ALA A N 1
ATOM 1571 C CA . ALA A 1 209 ? -1.934 3.435 2.764 1.00 91.69 209 ALA A CA 1
ATOM 1572 C C . ALA A 1 209 ? -1.406 4.822 2.394 1.00 91.69 209 ALA A C 1
ATOM 1574 O O . ALA A 1 209 ? -1.291 5.166 1.217 1.00 91.69 209 ALA A O 1
ATOM 1575 N N . ARG A 1 210 ? -1.098 5.631 3.405 1.00 84.94 210 ARG A N 1
ATOM 1576 C CA . ARG A 1 210 ? -0.696 7.026 3.245 1.00 84.94 210 ARG A CA 1
ATOM 1577 C C . ARG A 1 210 ? 0.480 7.179 2.278 1.00 84.94 210 ARG A C 1
ATOM 1579 O O . ARG A 1 210 ? 1.576 6.677 2.520 1.00 84.94 210 ARG A O 1
ATOM 1586 N N . GLN A 1 211 ? 0.256 7.975 1.231 1.00 76.94 211 GLN A N 1
ATOM 1587 C CA . GLN A 1 211 ? 1.252 8.303 0.215 1.00 76.94 211 GLN A CA 1
ATOM 1588 C C . GLN A 1 211 ? 1.613 9.781 0.223 1.00 76.94 211 GLN A C 1
ATOM 1590 O O . GLN A 1 211 ? 0.843 10.607 -0.260 1.00 76.94 211 GLN A O 1
ATOM 1595 N N . GLY A 1 212 ? 2.808 10.109 0.727 1.00 71.12 212 GLY A N 1
ATOM 1596 C CA . GLY A 1 212 ? 3.358 11.468 0.668 1.00 71.12 212 GLY A CA 1
ATOM 1597 C C . GLY A 1 212 ? 2.359 12.560 1.085 1.00 71.12 212 GLY A C 1
ATOM 1598 O O . GLY A 1 212 ? 1.453 12.319 1.881 1.00 71.12 212 GLY A O 1
ATOM 1599 N N . GLY A 1 213 ? 2.536 13.765 0.538 1.00 73.88 213 GLY A N 1
ATOM 1600 C CA . GLY A 1 213 ? 1.590 14.873 0.696 1.00 73.88 213 GLY A CA 1
ATOM 1601 C C . GLY A 1 213 ? 1.555 15.514 2.089 1.00 73.88 213 GLY A C 1
ATOM 1602 O O . GLY A 1 213 ? 2.063 14.976 3.075 1.00 73.88 213 GLY A O 1
ATOM 1603 N N . ALA A 1 214 ? 0.954 16.702 2.158 1.00 77.88 214 ALA A N 1
ATOM 1604 C CA . ALA A 1 214 ? 0.588 17.314 3.428 1.00 77.88 214 ALA A CA 1
ATOM 1605 C C . ALA A 1 214 ? -0.709 16.663 3.914 1.00 77.88 214 ALA A C 1
ATOM 1607 O O . ALA A 1 214 ? -1.689 16.617 3.177 1.00 77.88 214 ALA A O 1
ATOM 1608 N N . TRP A 1 215 ? -0.685 16.148 5.136 1.00 82.31 215 TRP A N 1
ATOM 1609 C CA . TRP A 1 215 ? -1.864 15.623 5.813 1.00 82.31 215 TRP A CA 1
ATOM 1610 C C . TRP A 1 215 ? -2.195 16.538 6.974 1.00 82.31 215 TRP A C 1
ATOM 1612 O O . TRP A 1 215 ? -1.311 17.218 7.504 1.00 82.31 215 TRP A O 1
ATOM 1622 N N . GLY A 1 216 ? -3.467 16.534 7.343 1.00 85.00 216 GLY A N 1
ATOM 1623 C CA . GLY A 1 216 ? -3.920 17.180 8.553 1.00 85.00 216 GLY A CA 1
ATOM 1624 C C . GLY A 1 216 ? -3.309 16.582 9.821 1.00 85.00 216 GLY A C 1
ATOM 1625 O O . GLY A 1 216 ? -2.565 15.597 9.797 1.00 85.00 216 GLY A O 1
ATOM 1626 N N . TRP A 1 217 ? -3.649 17.188 10.946 1.00 86.50 217 TRP A N 1
ATOM 1627 C CA . TRP A 1 217 ? -3.310 16.716 12.281 1.00 86.50 217 TRP A CA 1
ATOM 1628 C C . TRP A 1 217 ? -4.504 16.934 13.213 1.00 86.50 217 TRP A C 1
ATOM 1630 O O . TRP A 1 217 ? -5.414 17.706 12.905 1.00 86.50 217 TRP A O 1
ATOM 1640 N N . ARG A 1 218 ? -4.514 16.226 14.342 1.00 92.19 218 ARG A N 1
ATOM 1641 C CA . ARG A 1 218 ? -5.549 16.334 15.375 1.00 92.19 218 ARG A CA 1
ATOM 1642 C C . ARG A 1 218 ? -4.918 16.727 16.707 1.00 92.19 218 ARG A C 1
ATOM 1644 O O . ARG A 1 218 ? -3.766 16.381 16.965 1.00 92.19 218 ARG A O 1
ATOM 1651 N N . ALA A 1 219 ? -5.671 17.428 17.555 1.00 93.00 219 ALA A N 1
ATOM 1652 C CA . ALA A 1 219 ? -5.203 17.852 18.879 1.00 93.00 219 ALA A CA 1
ATOM 1653 C C . ALA A 1 219 ? -4.964 16.689 19.864 1.00 93.00 219 ALA A C 1
ATOM 1655 O O . ALA A 1 219 ? -4.293 16.872 20.877 1.00 93.00 219 ALA A O 1
ATOM 1656 N N . ASP A 1 220 ? -5.497 15.504 19.564 1.00 93.50 220 ASP A N 1
ATOM 1657 C CA . ASP A 1 220 ? -5.439 14.287 20.379 1.00 93.50 220 ASP A CA 1
ATOM 1658 C C . ASP A 1 220 ? -4.358 13.289 19.917 1.00 93.50 220 ASP A C 1
ATOM 1660 O O . ASP A 1 220 ? -4.447 12.097 20.202 1.00 93.50 220 ASP A O 1
ATOM 1664 N N . ASP A 1 221 ? -3.342 13.784 19.203 1.00 91.81 221 ASP A N 1
ATOM 1665 C CA . ASP A 1 221 ? -2.156 13.059 18.717 1.00 91.81 221 ASP A CA 1
ATOM 1666 C C . ASP A 1 221 ? -2.411 11.941 17.689 1.00 91.81 221 ASP A C 1
ATOM 1668 O O . ASP A 1 221 ? -1.454 11.355 17.174 1.00 91.81 221 ASP A O 1
ATOM 1672 N N . TYR A 1 222 ? -3.662 11.665 17.312 1.00 93.62 222 TYR A N 1
ATOM 1673 C CA . TYR A 1 222 ? -3.957 10.724 16.233 1.00 93.62 222 TYR A CA 1
ATOM 1674 C C . TYR A 1 222 ? -3.398 11.214 14.891 1.00 93.62 222 TYR A C 1
ATOM 1676 O O . TYR A 1 222 ? -3.580 12.365 14.481 1.00 93.62 222 TYR A O 1
ATOM 1684 N N . VAL A 1 223 ? -2.763 10.297 14.160 1.00 91.88 223 VAL A N 1
ATOM 1685 C CA . VAL A 1 223 ? -2.200 10.538 12.829 1.00 91.88 223 VAL A CA 1
ATOM 1686 C C . VAL A 1 223 ? -2.938 9.737 11.763 1.00 91.88 223 VAL A C 1
ATOM 1688 O O . VAL A 1 223 ? -3.338 8.598 11.985 1.00 91.88 223 VAL A O 1
ATOM 1691 N N . GLY A 1 224 ? -3.089 10.330 10.578 1.00 91.88 224 GLY A N 1
ATOM 1692 C CA . GLY A 1 224 ? -3.686 9.677 9.417 1.00 91.88 224 GLY A CA 1
ATOM 1693 C C . GLY A 1 224 ? -2.724 8.663 8.811 1.00 91.88 224 GLY A C 1
ATOM 1694 O O . GLY A 1 224 ? -1.563 8.992 8.526 1.00 91.88 224 GLY A O 1
ATOM 1695 N N . ALA A 1 225 ? -3.224 7.449 8.606 1.00 93.31 225 ALA A N 1
ATOM 1696 C CA . ALA A 1 225 ? -2.467 6.311 8.104 1.00 93.31 225 ALA A CA 1
ATOM 1697 C C . ALA A 1 225 ? -3.000 5.766 6.769 1.00 93.31 225 ALA A C 1
ATOM 1699 O O . ALA A 1 225 ? -2.200 5.304 5.958 1.00 93.31 225 ALA A O 1
ATOM 1700 N N . TYR A 1 226 ? -4.306 5.878 6.494 1.00 94.25 226 TYR A N 1
ATOM 1701 C CA . TYR A 1 226 ? -4.891 5.576 5.179 1.00 94.25 226 TYR A CA 1
ATOM 1702 C C . TYR A 1 226 ? -5.914 6.636 4.777 1.00 94.25 226 TYR A C 1
ATOM 1704 O O . TYR A 1 226 ? -6.643 7.148 5.621 1.00 94.25 226 TYR A O 1
ATOM 1712 N N . SER A 1 227 ? -6.001 6.925 3.478 1.00 90.44 227 SER A N 1
ATOM 1713 C CA . SER A 1 227 ? -7.057 7.772 2.903 1.00 90.44 227 SER A CA 1
ATOM 1714 C C . SER A 1 227 ? -8.135 6.878 2.313 1.00 90.44 227 SER A C 1
ATOM 1716 O O . SER A 1 227 ? -7.808 5.974 1.544 1.00 90.44 227 SER A O 1
ATOM 1718 N N . CYS A 1 228 ? -9.393 7.134 2.669 1.00 89.44 228 CYS A N 1
ATOM 1719 C CA . CYS A 1 228 ? -10.552 6.334 2.290 1.00 89.44 228 CYS A CA 1
ATOM 1720 C C . CYS A 1 228 ? -11.426 7.085 1.275 1.00 89.44 228 CYS A C 1
ATOM 1722 O O . CYS A 1 228 ? -12.459 7.642 1.624 1.00 89.44 228 CYS A O 1
ATOM 1724 N N . GLY A 1 229 ? -11.003 7.119 0.009 1.00 72.62 229 GLY A N 1
ATOM 1725 C CA . GLY A 1 229 ? -11.685 7.868 -1.054 1.00 72.62 229 GLY A CA 1
ATOM 1726 C C . GLY A 1 229 ? -11.127 9.284 -1.266 1.00 72.62 229 GLY A C 1
ATOM 1727 O O . GLY A 1 229 ? -10.635 9.936 -0.350 1.00 72.62 229 GLY A O 1
ATOM 1728 N N . GLY A 1 230 ? -11.165 9.750 -2.518 1.00 55.31 230 GLY A N 1
ATOM 1729 C CA . GLY A 1 230 ? -10.398 10.893 -3.041 1.00 55.31 230 GLY A CA 1
ATOM 1730 C C . GLY A 1 230 ? -10.806 12.301 -2.586 1.00 55.31 230 GLY A C 1
ATOM 1731 O O . GLY A 1 230 ? -10.813 13.205 -3.420 1.00 55.31 230 GLY A O 1
ATOM 1732 N N . GLY A 1 231 ? -11.141 12.504 -1.308 1.00 52.47 231 GLY A N 1
ATOM 1733 C CA . GLY A 1 231 ? -11.377 13.841 -0.753 1.00 52.47 231 GLY A CA 1
ATOM 1734 C C . GLY A 1 231 ? -12.233 13.939 0.513 1.00 52.47 231 GLY A C 1
ATOM 1735 O O . GLY A 1 231 ? -12.654 15.048 0.823 1.00 52.47 231 GLY A O 1
ATOM 1736 N N . SER A 1 232 ? -12.540 12.844 1.218 1.00 57.97 232 SER A N 1
ATOM 1737 C CA . SER A 1 232 ? -13.206 12.940 2.526 1.00 57.97 232 SER A CA 1
ATOM 1738 C C . SER A 1 232 ? -12.200 13.233 3.638 1.00 57.97 232 SER A C 1
ATOM 1740 O O . SER A 1 232 ? -11.097 12.687 3.632 1.00 57.97 232 SER A O 1
ATOM 1742 N N . ASP A 1 233 ? -12.618 14.029 4.625 1.00 74.44 233 ASP A N 1
ATOM 1743 C CA . ASP A 1 233 ? -11.859 14.275 5.860 1.00 74.44 233 ASP A CA 1
ATOM 1744 C C . ASP A 1 233 ? -11.737 13.009 6.726 1.00 74.44 233 ASP A C 1
ATOM 1746 O O . ASP A 1 233 ? -10.918 12.953 7.639 1.00 74.44 233 ASP A O 1
ATOM 1750 N N . GLU A 1 234 ? -12.533 11.974 6.436 1.00 87.38 234 GLU A N 1
ATOM 1751 C CA . GLU A 1 234 ? -12.517 10.701 7.148 1.00 87.38 234 GLU A CA 1
ATOM 1752 C C . GLU A 1 234 ? -11.404 9.771 6.640 1.00 87.38 234 GLU A C 1
ATOM 1754 O O . GLU A 1 234 ? -11.339 9.406 5.460 1.00 87.38 234 GLU A O 1
ATOM 1759 N N . VAL A 1 235 ? -10.524 9.382 7.558 1.00 93.75 235 VAL A N 1
ATOM 1760 C CA . VAL A 1 235 ? -9.296 8.621 7.319 1.00 93.75 235 VAL A CA 1
ATOM 1761 C C . VAL A 1 235 ? -9.150 7.518 8.367 1.00 93.75 235 VAL A C 1
ATOM 1763 O O . VAL A 1 235 ? -9.763 7.580 9.435 1.00 93.75 235 VAL A O 1
ATOM 1766 N N . ILE A 1 236 ? -8.298 6.528 8.091 1.00 96.25 236 ILE A N 1
ATOM 1767 C CA . ILE A 1 236 ? -7.852 5.599 9.138 1.00 96.25 236 ILE A CA 1
ATOM 1768 C C . ILE A 1 236 ? -6.809 6.315 9.987 1.00 96.25 236 ILE A C 1
ATOM 1770 O O . ILE A 1 236 ? -5.840 6.869 9.455 1.00 96.25 236 ILE A O 1
ATOM 1774 N N . LEU A 1 237 ? -7.014 6.285 11.296 1.00 95.25 237 LEU A N 1
ATOM 1775 C CA . LEU A 1 237 ? -6.224 6.959 12.309 1.00 95.25 237 LEU A CA 1
ATOM 1776 C C . LEU A 1 237 ? -5.509 5.942 13.197 1.00 95.25 237 LEU A C 1
ATOM 1778 O O . LEU A 1 237 ? -6.026 4.865 13.473 1.00 95.25 237 LEU A O 1
ATOM 1782 N N . ALA A 1 238 ? -4.339 6.321 13.696 1.00 95.06 238 ALA A N 1
ATOM 1783 C CA . ALA A 1 238 ? -3.626 5.575 14.726 1.00 95.06 238 ALA A CA 1
ATOM 1784 C C . ALA A 1 238 ? -2.901 6.537 15.666 1.00 95.06 238 ALA A C 1
ATOM 1786 O O . ALA A 1 238 ? -2.573 7.662 15.280 1.00 95.06 238 ALA A O 1
ATOM 1787 N N . LEU A 1 239 ? -2.632 6.093 16.891 1.00 93.88 239 LEU A N 1
ATOM 1788 C CA . LEU A 1 239 ? -1.708 6.798 17.773 1.00 93.88 239 LEU A CA 1
ATOM 1789 C C . LEU A 1 239 ? -0.257 6.465 17.385 1.00 93.88 239 LEU A C 1
ATOM 1791 O O . LEU A 1 239 ? 0.019 5.364 16.903 1.00 93.88 239 LEU A O 1
ATOM 1795 N N . PRO A 1 240 ? 0.700 7.383 17.596 1.00 90.44 240 PRO A N 1
ATOM 1796 C CA . PRO A 1 240 ? 2.104 7.106 17.327 1.00 90.44 240 PRO A CA 1
ATOM 1797 C C . PRO A 1 240 ? 2.614 5.895 18.123 1.00 90.44 240 PRO A C 1
ATOM 1799 O O . PRO A 1 240 ? 2.594 5.902 19.350 1.00 90.44 240 PRO A O 1
ATOM 1802 N N . GLY A 1 241 ? 3.128 4.884 17.417 1.00 88.56 241 GLY A N 1
ATOM 1803 C CA . GLY A 1 241 ? 3.679 3.665 18.021 1.00 88.56 241 GLY A CA 1
ATOM 1804 C C . GLY A 1 241 ? 2.659 2.555 18.286 1.00 88.56 241 GLY A C 1
ATOM 1805 O O . GLY A 1 241 ? 3.073 1.468 18.676 1.00 88.56 241 GLY A O 1
ATOM 1806 N N . GLU A 1 242 ? 1.373 2.806 18.041 1.00 91.62 242 GLU A N 1
ATOM 1807 C CA . GLU A 1 242 ? 0.322 1.787 18.079 1.00 91.62 242 GLU A CA 1
ATOM 1808 C C . GLU A 1 242 ? 0.114 1.172 16.682 1.00 91.62 242 GLU A C 1
ATOM 1810 O O . GLU A 1 242 ? 0.357 1.846 15.670 1.00 91.62 242 GLU A O 1
ATOM 1815 N N . PRO A 1 243 ? -0.337 -0.093 16.596 1.00 92.31 243 PRO A N 1
ATOM 1816 C CA . PRO A 1 243 ? -0.678 -0.704 15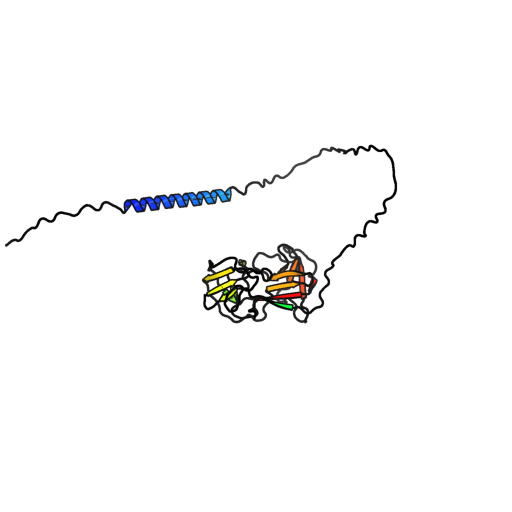.319 1.00 92.31 243 PRO A CA 1
ATOM 1817 C C . PRO A 1 243 ? -1.827 0.062 14.653 1.00 92.31 243 PRO A C 1
ATOM 1819 O O . PRO A 1 243 ? -2.813 0.436 15.287 1.00 92.31 243 PRO A O 1
ATOM 1822 N N . VAL A 1 244 ? -1.695 0.312 13.349 1.00 95.31 244 VAL A N 1
ATOM 1823 C CA . VAL A 1 244 ? -2.735 1.002 12.565 1.00 95.31 244 VAL A CA 1
ATOM 1824 C C . VAL A 1 244 ? -3.930 0.089 12.294 1.00 95.31 244 VAL A C 1
ATOM 1826 O O . VAL A 1 244 ? -5.070 0.548 12.221 1.00 95.31 244 VAL A O 1
ATOM 1829 N N . VAL A 1 245 ? -3.645 -1.195 12.101 1.00 97.56 245 VAL A N 1
ATOM 1830 C CA . VAL A 1 245 ? -4.621 -2.256 11.886 1.00 97.56 245 VAL A CA 1
ATOM 1831 C C . VAL A 1 245 ? -4.488 -3.195 13.071 1.00 97.56 245 VAL A C 1
ATOM 1833 O O . VAL A 1 245 ? -3.391 -3.671 13.340 1.00 97.56 245 VAL A O 1
ATOM 1836 N N . ASP A 1 246 ? -5.581 -3.417 13.789 1.00 96.75 246 ASP A N 1
ATOM 1837 C CA . ASP A 1 246 ? -5.660 -4.477 14.787 1.00 96.75 246 ASP A CA 1
ATOM 1838 C C . ASP A 1 246 ? -5.969 -5.783 14.055 1.00 96.75 246 ASP A C 1
ATOM 1840 O O . ASP A 1 246 ? -7.087 -5.983 13.576 1.00 96.75 246 ASP A O 1
ATOM 1844 N N . ASP A 1 247 ? -4.950 -6.625 13.915 1.00 96.19 247 ASP A N 1
ATOM 1845 C CA . ASP A 1 247 ? -4.984 -7.928 13.253 1.00 96.19 247 ASP A CA 1
ATOM 1846 C C . ASP A 1 247 ? -4.851 -9.098 14.243 1.00 96.19 247 ASP A C 1
ATOM 1848 O O . ASP A 1 247 ? -4.526 -10.225 13.861 1.00 96.19 247 ASP A O 1
ATOM 1852 N N . SER A 1 248 ? -5.106 -8.838 15.531 1.00 95.56 248 SER A N 1
ATOM 1853 C CA . SER A 1 248 ? -4.915 -9.817 16.606 1.00 95.56 248 SER A CA 1
ATOM 1854 C C . SER A 1 248 ? -5.956 -10.947 16.636 1.00 95.56 248 SER A C 1
ATOM 1856 O O . SER A 1 248 ? -5.699 -11.995 17.237 1.00 95.56 248 SER A O 1
ATOM 1858 N N . ASP A 1 249 ? -7.087 -10.762 15.951 1.00 95.06 249 ASP A N 1
ATOM 1859 C CA . ASP A 1 249 ? -8.177 -11.726 15.773 1.00 95.06 249 ASP A CA 1
ATOM 1860 C C . ASP A 1 249 ? -8.403 -12.045 14.278 1.00 95.06 249 ASP A C 1
ATOM 1862 O O . ASP A 1 249 ? -7.922 -11.341 13.394 1.00 95.06 249 ASP A O 1
ATOM 1866 N N . ASP A 1 250 ? -9.194 -13.084 13.967 1.00 96.25 250 ASP A N 1
ATOM 1867 C CA . ASP A 1 250 ? -9.536 -13.455 12.576 1.00 96.25 250 ASP A CA 1
ATOM 1868 C C . ASP A 1 250 ? -10.247 -12.320 11.810 1.00 96.25 250 ASP A C 1
ATOM 1870 O O . ASP A 1 250 ? -10.170 -12.239 10.582 1.00 96.25 250 ASP A O 1
ATOM 1874 N N . LYS A 1 251 ? -10.968 -11.453 12.530 1.00 97.19 251 LYS A N 1
ATOM 1875 C CA . LYS A 1 251 ? -11.588 -10.241 11.993 1.00 97.19 251 LYS A CA 1
ATOM 1876 C C . LYS A 1 251 ? -10.759 -9.035 12.408 1.00 97.19 251 LYS A C 1
ATOM 1878 O O . LYS A 1 251 ? -10.745 -8.676 13.581 1.00 97.19 251 LYS A O 1
ATOM 1883 N N . TRP A 1 252 ? -10.130 -8.386 11.438 1.00 98.12 252 TRP A N 1
ATOM 1884 C CA . TRP A 1 252 ? -9.315 -7.205 11.683 1.00 98.12 252 TRP A CA 1
ATOM 1885 C C . TRP A 1 252 ? -10.181 -5.959 11.832 1.00 98.12 252 TRP A C 1
ATOM 1887 O O . TRP A 1 252 ? -11.275 -5.864 11.260 1.00 98.12 252 TRP A O 1
ATOM 1897 N N . ALA A 1 253 ? -9.659 -4.970 12.548 1.00 97.94 253 ALA A N 1
ATOM 1898 C CA . ALA A 1 253 ? -10.311 -3.686 12.747 1.00 97.94 253 ALA A CA 1
ATOM 1899 C C . ALA A 1 253 ? -9.341 -2.514 12.578 1.00 97.94 253 ALA A C 1
ATOM 1901 O O . ALA A 1 253 ? -8.131 -2.625 12.757 1.00 97.94 253 ALA A O 1
ATOM 1902 N N . VAL A 1 254 ? -9.900 -1.357 12.240 1.00 98.25 254 VAL A N 1
ATOM 1903 C CA . VAL A 1 254 ? -9.188 -0.079 12.153 1.00 98.25 254 VAL A CA 1
ATOM 1904 C C . VAL A 1 254 ? -9.982 1.009 12.852 1.00 98.25 254 VAL A C 1
ATOM 1906 O O . VAL A 1 254 ? -11.194 0.893 13.021 1.00 98.25 254 VAL A O 1
ATOM 1909 N N . LEU A 1 255 ? -9.313 2.093 13.228 1.00 97.75 255 LEU A N 1
ATOM 1910 C CA . LEU A 1 255 ? -9.964 3.268 13.791 1.00 97.75 255 LEU A CA 1
ATOM 1911 C C . LEU A 1 255 ? -10.202 4.312 12.699 1.00 97.75 255 LEU A C 1
ATOM 1913 O O . LEU A 1 255 ? -9.254 4.836 12.122 1.00 97.75 255 LEU A O 1
ATOM 1917 N N . MET A 1 256 ? -11.464 4.631 12.425 1.00 95.44 256 MET A N 1
ATOM 1918 C CA . MET A 1 256 ? -11.870 5.651 11.456 1.00 95.44 256 MET A CA 1
ATOM 1919 C C . MET A 1 256 ? -12.255 6.951 12.152 1.00 95.44 256 MET A C 1
ATOM 1921 O O . MET A 1 256 ? -12.914 6.948 13.192 1.00 95.44 256 MET A O 1
ATOM 1925 N N . GLY A 1 257 ? -11.887 8.078 11.558 1.00 94.00 257 GLY A N 1
ATOM 1926 C CA . GLY A 1 257 ? -12.347 9.378 12.022 1.00 94.00 257 GLY A CA 1
ATOM 1927 C C . GLY A 1 257 ? -11.874 10.517 11.139 1.00 94.00 257 GLY A C 1
ATOM 1928 O O . GLY A 1 257 ? -11.096 10.331 10.207 1.00 94.00 257 GLY A O 1
ATOM 1929 N N . GLU A 1 258 ? -12.357 11.710 11.451 1.00 92.25 258 GLU A N 1
ATOM 1930 C CA . GLU A 1 258 ? -12.023 12.926 10.717 1.00 92.25 258 GLU A CA 1
ATOM 1931 C C . GLU A 1 258 ? -10.600 13.420 11.024 1.00 92.25 258 GLU A C 1
ATOM 1933 O O . GLU A 1 258 ? -10.059 13.193 12.113 1.00 92.25 258 GLU A O 1
ATOM 1938 N N . MET A 1 259 ? -10.005 14.119 10.060 1.00 88.81 259 MET A N 1
ATOM 1939 C CA . MET A 1 259 ? -8.705 14.770 10.156 1.00 88.81 259 MET A CA 1
ATOM 1940 C C . MET A 1 259 ? -8.810 16.222 9.677 1.00 88.81 259 MET A C 1
ATOM 1942 O O . MET A 1 259 ? -9.425 16.501 8.655 1.00 88.81 259 MET A O 1
ATOM 1946 N N . GLY A 1 260 ? -8.176 17.145 10.403 1.00 87.88 260 GLY A N 1
ATOM 1947 C CA . GLY A 1 260 ? -8.231 18.580 10.115 1.00 87.88 260 GLY A CA 1
ATOM 1948 C C . GLY A 1 260 ? -6.884 19.275 10.305 1.00 87.88 260 GLY A C 1
ATOM 1949 O O . GLY A 1 260 ? -5.839 18.716 9.991 1.00 87.88 260 GLY A O 1
ATOM 1950 N N . GLN A 1 261 ? -6.876 20.509 10.786 1.00 89.12 261 GLN A N 1
ATOM 1951 C CA . GLN A 1 261 ? -5.686 21.316 11.058 1.00 89.12 261 GLN A CA 1
ATOM 1952 C C . GLN A 1 261 ? -5.506 21.587 12.560 1.00 89.12 261 GLN A C 1
ATOM 1954 O O . GLN A 1 261 ? -5.068 22.675 12.946 1.00 89.12 261 GLN A O 1
ATOM 1959 N N . GLY A 1 262 ? -5.803 20.589 13.398 1.00 84.50 262 GLY A N 1
ATOM 1960 C CA . GLY A 1 262 ? -5.637 20.658 14.851 1.00 84.50 262 GLY A CA 1
ATOM 1961 C C . GLY A 1 262 ? -6.905 20.892 15.652 1.00 84.50 262 GLY A C 1
ATOM 1962 O O . GLY A 1 262 ? -6.820 21.300 16.808 1.00 84.50 262 GLY A O 1
ATOM 1963 N N . GLU A 1 263 ? -8.070 20.690 15.050 1.00 89.88 263 GLU A N 1
ATOM 1964 C CA . GLU A 1 263 ? -9.349 20.751 15.740 1.00 89.88 263 GLU A CA 1
ATOM 1965 C C . GLU A 1 263 ? -9.544 19.548 16.676 1.00 89.88 263 GLU A C 1
ATOM 1967 O O . GLU A 1 263 ? -8.909 18.494 16.535 1.00 89.88 263 GLU A O 1
ATOM 1972 N N . ASP A 1 264 ? -10.460 19.720 17.631 1.00 91.75 264 ASP A N 1
ATOM 1973 C CA . ASP A 1 264 ? -10.977 18.633 18.452 1.00 91.75 264 ASP A CA 1
ATOM 1974 C C . ASP A 1 264 ? -12.032 17.862 17.655 1.00 91.75 264 ASP A C 1
ATOM 1976 O O . ASP A 1 264 ? -13.059 18.415 17.251 1.00 91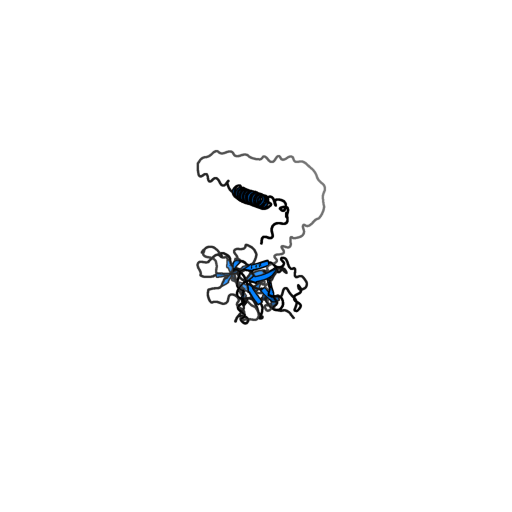.75 264 ASP A O 1
ATOM 1980 N N . PHE A 1 265 ? -11.802 16.567 17.472 1.00 92.06 265 PHE A N 1
ATOM 1981 C CA . PHE A 1 265 ? -12.736 15.659 16.818 1.00 92.06 265 PHE A CA 1
ATOM 1982 C C . PHE A 1 265 ? -13.272 14.631 17.818 1.00 92.06 265 PHE A C 1
ATOM 1984 O O . PHE A 1 265 ? -12.633 14.360 18.840 1.00 92.06 265 PHE A O 1
ATOM 1991 N N . PRO A 1 266 ? -14.428 14.002 17.542 1.00 94.12 266 PRO A N 1
ATOM 1992 C CA . PRO A 1 266 ? -14.850 12.822 18.283 1.00 94.12 266 PRO A CA 1
ATOM 1993 C C . PRO A 1 266 ? -13.770 11.732 18.272 1.00 94.12 266 PRO A C 1
ATOM 1995 O O . PRO A 1 266 ? -12.940 11.655 17.356 1.00 94.12 266 PRO A O 1
ATOM 1998 N N . ALA A 1 267 ? -13.808 10.860 19.281 1.00 94.75 267 ALA A N 1
ATOM 1999 C CA . ALA A 1 267 ? -12.942 9.690 19.315 1.00 94.75 267 ALA A CA 1
ATOM 2000 C C . ALA A 1 267 ? -13.141 8.846 18.038 1.00 94.75 267 ALA A C 1
ATOM 2002 O O . ALA A 1 267 ? -14.296 8.647 17.632 1.00 94.75 267 ALA A O 1
ATOM 2003 N N . PRO A 1 268 ? -12.059 8.338 17.421 1.00 96.06 268 PRO A N 1
ATOM 2004 C CA . PRO A 1 268 ? -12.163 7.447 16.273 1.00 96.06 268 PRO A CA 1
ATOM 2005 C C . PRO A 1 268 ? -13.017 6.215 16.585 1.00 96.06 268 PRO A C 1
ATOM 2007 O O . PRO A 1 268 ? -13.024 5.722 17.715 1.00 96.06 268 PRO A O 1
ATOM 2010 N N . GLN A 1 269 ? -13.750 5.729 15.590 1.00 96.00 269 GLN A N 1
ATOM 2011 C CA . GLN A 1 269 ? -14.656 4.594 15.729 1.00 96.00 269 GLN A CA 1
ATOM 2012 C C . GLN A 1 269 ? -14.050 3.338 15.098 1.00 96.00 269 GLN A C 1
ATOM 2014 O O . GLN A 1 269 ? -13.488 3.432 14.005 1.00 96.00 269 GLN A O 1
ATOM 2019 N N . PRO A 1 270 ? -14.168 2.166 15.746 1.00 96.81 270 PRO A N 1
ATOM 2020 C CA . PRO A 1 270 ? -13.709 0.918 15.160 1.00 96.81 270 PRO A CA 1
ATOM 2021 C C . PRO A 1 270 ? -14.576 0.538 13.957 1.00 96.81 270 PRO A C 1
ATOM 2023 O O . PRO A 1 270 ? -15.806 0.591 14.020 1.00 96.81 270 PRO A O 1
ATOM 2026 N N . VAL A 1 271 ? -13.927 0.125 12.874 1.00 96.56 271 VAL A N 1
ATOM 2027 C CA . VAL A 1 271 ? -14.563 -0.397 11.662 1.00 96.56 271 VAL A CA 1
ATOM 2028 C C . VAL A 1 271 ? -13.844 -1.675 11.257 1.00 96.56 271 VAL A C 1
ATOM 2030 O O . VAL A 1 271 ? -12.614 -1.713 11.228 1.00 96.56 271 VAL A O 1
ATOM 2033 N N . GLY A 1 272 ? -14.609 -2.724 10.963 1.00 97.44 272 GLY A N 1
ATOM 2034 C CA . GLY A 1 272 ? -14.054 -4.000 10.530 1.00 97.44 272 GLY A CA 1
ATOM 2035 C C . GLY A 1 272 ? -13.471 -3.930 9.119 1.00 97.44 272 GLY A C 1
ATOM 2036 O O . GLY A 1 272 ? -13.948 -3.186 8.254 1.00 97.44 272 GLY A O 1
ATOM 2037 N N . VAL A 1 273 ? -12.425 -4.717 8.887 1.00 98.19 273 VAL A N 1
ATOM 2038 C CA . VAL A 1 273 ? -11.787 -4.872 7.578 1.00 98.19 273 VAL A CA 1
ATOM 2039 C C . VAL A 1 273 ? -12.351 -6.116 6.901 1.00 98.19 273 VAL A C 1
ATOM 2041 O O . VAL A 1 273 ? -12.270 -7.225 7.432 1.00 98.19 273 VAL A O 1
ATOM 2044 N N . ALA A 1 274 ? -12.894 -5.951 5.700 1.00 98.00 274 ALA A N 1
ATOM 2045 C CA . ALA A 1 274 ? -13.334 -7.064 4.871 1.00 98.00 274 ALA A CA 1
ATOM 2046 C C . ALA A 1 274 ? -12.147 -7.703 4.136 1.00 98.00 274 ALA A C 1
ATOM 2048 O O . ALA A 1 274 ? -11.993 -8.922 4.154 1.00 98.00 274 ALA A O 1
ATOM 2049 N N . VAL A 1 275 ? -11.293 -6.882 3.511 1.00 98.38 275 VAL A N 1
ATOM 2050 C CA . VAL A 1 275 ? -10.148 -7.354 2.719 1.00 98.38 275 VAL A CA 1
ATOM 2051 C C . VAL A 1 275 ? -8.918 -6.481 2.957 1.00 98.38 275 VAL A C 1
ATOM 2053 O O . VAL A 1 275 ? -8.992 -5.258 2.837 1.00 98.38 275 VAL A O 1
ATOM 2056 N N . ALA A 1 276 ? -7.772 -7.104 3.218 1.00 98.31 276 ALA A N 1
ATOM 2057 C CA . ALA A 1 276 ? -6.466 -6.464 3.267 1.00 98.31 276 ALA A CA 1
ATOM 2058 C C . ALA A 1 276 ? -5.634 -6.828 2.032 1.00 98.31 276 ALA A C 1
ATOM 2060 O O . ALA A 1 276 ? -5.358 -7.995 1.758 1.00 98.31 276 ALA A O 1
ATOM 2061 N N . TYR A 1 277 ? -5.225 -5.816 1.273 1.00 98.06 277 TYR A N 1
ATOM 2062 C CA . TYR A 1 277 ? -4.464 -5.965 0.039 1.00 98.06 277 TYR A CA 1
ATOM 2063 C C . TYR A 1 277 ? -2.988 -5.700 0.296 1.00 98.06 277 TYR A C 1
ATOM 2065 O O . TYR A 1 277 ? -2.636 -4.628 0.774 1.00 98.06 277 TYR A O 1
ATOM 2073 N N . TYR A 1 278 ? -2.123 -6.624 -0.100 1.00 97.75 278 TYR A N 1
ATOM 2074 C CA . TYR A 1 278 ? -0.671 -6.492 -0.033 1.00 97.75 278 TYR A CA 1
ATOM 2075 C C . TYR A 1 278 ? -0.049 -6.613 -1.418 1.00 97.75 278 TYR A C 1
ATOM 2077 O O . TYR A 1 278 ? -0.593 -7.279 -2.301 1.00 97.75 278 TYR A O 1
ATOM 2085 N N . ALA A 1 279 ? 1.124 -6.017 -1.608 1.00 96.81 279 ALA A N 1
ATOM 2086 C CA . ALA A 1 279 ? 1.938 -6.324 -2.772 1.00 96.81 279 ALA A CA 1
ATOM 2087 C C . ALA A 1 279 ? 2.591 -7.699 -2.583 1.00 96.81 279 ALA A C 1
ATOM 2089 O O . ALA A 1 279 ? 3.166 -7.994 -1.538 1.00 96.81 279 ALA A O 1
ATOM 2090 N N . GLY A 1 280 ? 2.502 -8.557 -3.588 1.00 95.94 280 GLY A N 1
ATOM 2091 C CA . GLY A 1 280 ? 3.086 -9.890 -3.511 1.00 95.94 280 GLY A CA 1
ATOM 2092 C C . GLY A 1 280 ? 2.999 -10.594 -4.847 1.00 95.94 280 GLY A C 1
ATOM 2093 O O . GLY A 1 280 ? 2.083 -10.326 -5.626 1.00 95.94 280 GLY A O 1
ATOM 2094 N N . TRP A 1 281 ? 3.945 -11.483 -5.116 1.00 93.56 281 TRP A N 1
ATOM 2095 C CA . TRP A 1 281 ? 3.863 -12.385 -6.253 1.00 93.56 281 TRP A CA 1
ATOM 2096 C C . TRP A 1 281 ? 2.642 -13.289 -6.076 1.00 93.56 281 TRP A C 1
ATOM 2098 O O . TRP A 1 281 ? 2.280 -13.685 -4.966 1.00 93.56 281 TRP A O 1
ATOM 2108 N N . GLN A 1 282 ? 1.962 -13.554 -7.182 1.00 85.81 282 GLN A N 1
ATOM 2109 C CA . GLN A 1 282 ? 0.853 -14.496 -7.222 1.00 85.81 282 GLN A CA 1
ATOM 2110 C C . GLN A 1 282 ? 1.328 -15.735 -7.977 1.00 85.81 282 GLN A C 1
ATOM 2112 O O . GLN A 1 282 ? 2.030 -15.596 -8.982 1.00 85.81 282 GLN A O 1
ATOM 2117 N N . ASP A 1 283 ? 0.938 -16.912 -7.501 1.00 62.19 283 ASP A N 1
ATOM 2118 C CA . ASP A 1 283 ? 1.146 -18.174 -8.217 1.00 62.19 283 ASP A CA 1
ATOM 2119 C C . ASP A 1 283 ? 0.286 -18.269 -9.499 1.00 62.19 283 ASP A C 1
ATOM 2121 O O . ASP A 1 283 ? -0.613 -17.408 -9.708 1.00 62.19 283 ASP A O 1
#